Protein AF-A0A9K3LAI5-F1 (afdb_monomer)

Radius of gyration: 32.28 Å; Cα contacts (8 Å, |Δi|>4): 90; chains: 1; bounding box: 97×46×64 Å

Organism: NCBI:txid303405

Secondary structure (DSSP, 8-state):
---HHHHHHHHHHHHHHHHTT-------HHHHHHHHHHT-SS----S-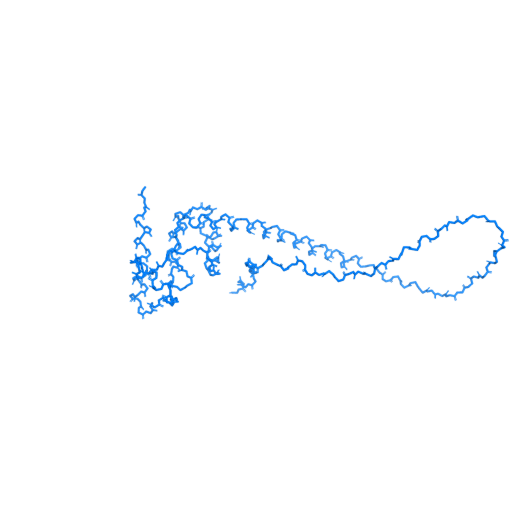SHHHHHHHHHHHHHT-SS--HHHHHHHHHHT--SSS-----HHHHHHHHHHHHHHHHHHHHHHHHHHHHHHHHHHHHHT-------------------------------------------TT--SS---------

Mean predicted aligned error: 16.95 Å

Sequence (185 aa):
MHTSDLHDKPLLRVQQLEGAGGYDPRLSNDVKFICKSWGVPLPILPVTQRDECRLFSMLMLNDLEKFNDNRMAHLWIEHLNGHDIFPKLPLQLKKYHQYWERNRRIQDAMDRAKTDIELLNSYSAKSAPLELKHGYDGKVGLGERDPGNGMGREQQHVQVRPPAQQRNILGNINMFSFSLQALVL

Structure (mmCIF, N/CA/C/O backbone):
data_AF-A0A9K3LAI5-F1
#
_entry.id   AF-A0A9K3LAI5-F1
#
loop_
_atom_site.group_PDB
_atom_site.id
_atom_site.type_symbol
_atom_site.label_atom_id
_atom_site.label_alt_id
_atom_site.label_comp_id
_atom_site.label_asym_id
_atom_site.label_entity_id
_atom_site.label_seq_id
_atom_site.pdbx_PDB_ins_code
_atom_site.Cartn_x
_atom_site.Cartn_y
_atom_site.Cartn_z
_atom_site.occupancy
_atom_site.B_iso_or_equiv
_atom_site.auth_seq_id
_atom_site.auth_comp_id
_atom_site.auth_asym_id
_atom_site.auth_atom_id
_atom_site.pdbx_PDB_model_num
ATOM 1 N N . MET A 1 1 ? -14.922 18.650 2.539 1.00 35.28 1 MET A N 1
ATOM 2 C CA . MET A 1 1 ? -15.128 18.006 3.854 1.00 35.28 1 MET A CA 1
ATOM 3 C C . MET A 1 1 ? -15.870 16.692 3.637 1.00 35.28 1 MET A C 1
ATOM 5 O O . MET A 1 1 ? -17.088 16.713 3.598 1.00 35.28 1 MET A O 1
ATOM 9 N N . HIS A 1 2 ? -15.157 15.589 3.388 1.00 46.50 2 HIS A N 1
ATOM 10 C CA . HIS A 1 2 ? -15.702 14.220 3.253 1.00 46.50 2 HIS A CA 1
ATOM 11 C C . HIS A 1 2 ? -14.787 13.256 4.033 1.00 46.50 2 HIS A C 1
ATOM 13 O O . HIS A 1 2 ? -14.208 12.328 3.482 1.00 46.50 2 HIS A O 1
ATOM 19 N N . THR A 1 3 ? -14.521 13.566 5.302 1.00 53.38 3 THR A N 1
ATOM 20 C CA . THR A 1 3 ? -13.620 12.771 6.157 1.00 53.38 3 THR A CA 1
ATOM 21 C C . THR A 1 3 ? -14.376 11.754 7.007 1.00 53.38 3 THR A C 1
ATOM 23 O O . THR A 1 3 ? -13.779 10.767 7.419 1.00 53.38 3 THR A O 1
ATOM 26 N N . SER A 1 4 ? -15.677 11.963 7.235 1.00 58.78 4 SER A N 1
ATOM 27 C CA . SER A 1 4 ? -16.540 11.097 8.050 1.00 58.78 4 SER A CA 1
ATOM 28 C C . SER A 1 4 ? -16.601 9.675 7.488 1.00 58.78 4 SER A C 1
ATOM 30 O O . SER A 1 4 ? -16.293 8.713 8.185 1.00 58.78 4 SER A O 1
ATOM 32 N N . ASP A 1 5 ? -16.837 9.555 6.179 1.00 64.88 5 ASP A N 1
ATOM 33 C CA . ASP A 1 5 ? -16.931 8.274 5.475 1.00 64.88 5 ASP A CA 1
ATOM 34 C C . ASP A 1 5 ? -15.707 7.377 5.666 1.00 64.88 5 ASP A C 1
ATOM 36 O O . ASP A 1 5 ? -15.826 6.155 5.668 1.00 64.88 5 ASP A O 1
ATOM 40 N N . LEU A 1 6 ? -14.513 7.961 5.787 1.00 66.25 6 LEU A N 1
ATOM 41 C CA . LEU A 1 6 ? -13.281 7.186 5.894 1.00 66.25 6 LEU A CA 1
ATOM 42 C C . LEU A 1 6 ? -13.003 6.708 7.323 1.00 66.25 6 LEU A C 1
ATOM 44 O O . LEU A 1 6 ? -12.254 5.751 7.497 1.00 66.25 6 LEU A O 1
ATOM 48 N N . HIS A 1 7 ? -13.611 7.340 8.327 1.00 70.12 7 HIS A N 1
ATOM 49 C CA . HIS A 1 7 ? -13.557 6.870 9.708 1.00 70.12 7 HIS A CA 1
ATOM 50 C C . HIS A 1 7 ? -14.565 5.747 9.962 1.00 70.12 7 HIS A C 1
ATOM 52 O O . HIS A 1 7 ? -14.218 4.774 10.627 1.00 70.12 7 HIS A O 1
ATOM 58 N N . ASP A 1 8 ? -15.762 5.836 9.377 1.00 77.81 8 ASP A N 1
ATOM 59 C CA . ASP A 1 8 ? -16.854 4.901 9.672 1.00 77.81 8 ASP A CA 1
ATOM 60 C C . ASP A 1 8 ? -16.755 3.598 8.864 1.00 77.81 8 ASP A C 1
ATOM 62 O O . ASP A 1 8 ? -17.012 2.507 9.379 1.00 77.81 8 ASP A O 1
ATOM 66 N N . LYS A 1 9 ? -16.325 3.673 7.597 1.00 79.69 9 LYS A N 1
ATOM 67 C CA . LYS A 1 9 ? -16.230 2.499 6.710 1.00 79.69 9 LYS A CA 1
ATOM 68 C C . LYS A 1 9 ? -15.290 1.394 7.227 1.00 79.69 9 LYS A C 1
ATOM 70 O O . LYS A 1 9 ? -15.680 0.229 7.149 1.00 79.69 9 LYS A O 1
ATOM 75 N N . PRO A 1 10 ? -14.095 1.689 7.778 1.00 78.00 10 PRO A N 1
ATOM 76 C CA . PRO A 1 10 ? -13.251 0.666 8.390 1.00 78.00 10 PRO A CA 1
ATOM 77 C C . PRO A 1 10 ? -13.925 -0.025 9.578 1.00 78.00 10 PRO A C 1
ATOM 79 O O . PRO A 1 10 ? -13.775 -1.234 9.728 1.00 78.00 10 PRO A O 1
ATOM 82 N N . LEU A 1 11 ? -14.693 0.711 10.393 1.00 80.00 11 LEU A N 1
ATOM 83 C CA . LEU A 1 11 ? -15.422 0.142 11.532 1.0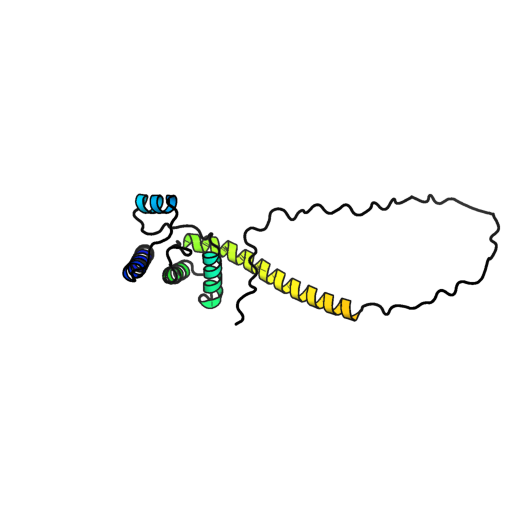0 80.00 11 LEU A CA 1
ATOM 84 C C . LEU A 1 11 ? -16.487 -0.843 11.055 1.00 80.00 11 LEU A C 1
ATOM 86 O O . LEU A 1 11 ? -16.536 -1.974 11.531 1.00 80.00 11 LEU A O 1
ATOM 90 N N . LEU A 1 12 ? -17.290 -0.436 10.068 1.00 82.12 12 LEU A N 1
ATOM 91 C CA . LEU A 1 12 ? -18.307 -1.294 9.459 1.00 82.12 12 LEU A CA 1
ATOM 92 C C . LEU A 1 12 ? -17.687 -2.554 8.860 1.00 82.12 12 LEU A C 1
ATOM 94 O O . LEU A 1 12 ? -18.223 -3.649 9.022 1.00 82.12 12 LEU A O 1
ATOM 98 N N . ARG A 1 13 ? -16.537 -2.417 8.196 1.00 82.00 13 ARG A N 1
ATOM 99 C CA . ARG A 1 13 ? -15.838 -3.564 7.621 1.00 82.00 13 ARG A CA 1
ATOM 100 C C . ARG A 1 13 ? -15.359 -4.531 8.699 1.00 82.00 13 ARG A C 1
ATOM 102 O O . ARG A 1 13 ? -15.540 -5.731 8.544 1.00 82.00 13 ARG A O 1
ATOM 109 N N . VAL A 1 14 ? -14.798 -4.024 9.794 1.00 80.19 14 VAL A N 1
ATOM 110 C CA . VAL A 1 14 ? -14.389 -4.859 10.931 1.00 80.19 14 VAL A CA 1
ATOM 111 C C . VAL A 1 14 ? -15.592 -5.565 11.558 1.00 80.19 14 VAL A C 1
ATOM 113 O O . VAL A 1 14 ? -15.541 -6.774 11.748 1.00 80.19 14 VAL A O 1
ATOM 116 N N . GLN A 1 15 ? -16.708 -4.863 11.769 1.00 81.19 15 GLN A N 1
ATOM 117 C CA . GLN A 1 15 ? -17.944 -5.469 12.283 1.00 81.19 15 GLN A CA 1
ATOM 118 C C . GLN A 1 15 ? -18.486 -6.575 11.366 1.00 81.19 15 GLN A C 1
ATOM 120 O O . GLN A 1 15 ? -18.967 -7.598 11.847 1.00 81.19 15 GLN A O 1
ATOM 125 N N . GLN A 1 16 ? -18.393 -6.408 10.042 1.00 81.88 16 GLN A N 1
ATOM 126 C CA . GLN A 1 16 ? -18.763 -7.460 9.086 1.00 81.88 16 GLN A CA 1
ATOM 127 C C . GLN A 1 16 ? -17.877 -8.701 9.225 1.00 81.88 16 GLN A C 1
ATOM 129 O O . GLN A 1 16 ? -18.368 -9.822 9.101 1.00 81.88 16 GLN A O 1
ATOM 134 N N . LEU A 1 17 ? -16.580 -8.510 9.469 1.00 76.50 17 LEU A N 1
ATOM 135 C CA . LEU A 1 17 ? -15.646 -9.613 9.676 1.00 76.50 17 LEU A CA 1
ATOM 136 C C . LEU A 1 17 ? -15.919 -10.320 11.016 1.00 76.50 17 LEU A C 1
ATOM 138 O O . LEU A 1 17 ? -15.919 -11.549 11.065 1.00 76.50 17 LEU A O 1
ATOM 142 N N . GLU A 1 18 ? -16.228 -9.567 12.074 1.00 75.62 18 GLU A N 1
ATOM 143 C CA . GLU A 1 18 ? -16.637 -10.098 13.385 1.00 75.62 18 GLU A CA 1
ATOM 144 C C . GLU A 1 18 ? -17.942 -10.902 13.301 1.00 75.62 18 GLU A C 1
ATOM 146 O O . GLU A 1 18 ? -18.015 -12.025 13.805 1.00 75.62 18 GLU A O 1
ATOM 151 N N . GLY A 1 19 ? -18.953 -10.380 12.598 1.00 71.25 19 GLY A N 1
ATOM 152 C CA . GLY A 1 19 ? -20.245 -11.046 12.403 1.00 71.25 19 GLY A CA 1
ATOM 153 C C . GLY A 1 19 ? -20.170 -12.352 11.602 1.00 71.25 19 GLY A C 1
ATOM 154 O O . GLY A 1 19 ? -21.052 -13.198 11.731 1.00 71.25 19 GLY A O 1
ATOM 155 N N . ALA A 1 20 ? -19.106 -12.554 10.820 1.00 72.31 20 ALA A N 1
ATOM 156 C CA . ALA A 1 20 ? -18.851 -13.795 10.088 1.00 72.31 20 ALA A CA 1
ATOM 157 C C . ALA A 1 20 ? -18.260 -14.924 10.964 1.00 72.31 20 ALA A C 1
ATOM 159 O O . ALA A 1 20 ? -17.999 -16.015 10.458 1.00 72.31 20 ALA A O 1
ATOM 160 N N . GLY A 1 21 ? -18.064 -14.695 12.271 1.00 54.97 21 GLY A N 1
ATOM 161 C CA . GLY A 1 21 ? -17.767 -15.748 13.251 1.00 54.97 21 GLY A CA 1
ATOM 162 C C . GLY A 1 21 ? -16.316 -16.241 13.295 1.00 54.97 21 GLY A C 1
ATOM 163 O O . GLY A 1 21 ? -16.059 -17.290 13.880 1.00 54.97 21 GLY A O 1
ATOM 164 N N . GLY A 1 22 ? -15.362 -15.511 12.705 1.00 58.72 22 GLY A N 1
ATOM 165 C CA . GLY A 1 22 ? -13.959 -15.950 12.619 1.00 58.72 22 GLY A CA 1
ATOM 166 C C . GLY A 1 22 ? -12.899 -14.848 12.685 1.00 58.72 22 GLY A C 1
ATOM 167 O O . GLY A 1 22 ? -11.742 -15.110 12.368 1.00 58.72 22 GLY A O 1
ATOM 168 N N . TYR A 1 23 ? -13.263 -13.622 13.061 1.00 65.12 23 TYR A N 1
ATOM 169 C CA . TYR A 1 23 ? -12.332 -12.496 13.076 1.00 65.12 23 TYR A CA 1
ATOM 170 C C . TYR A 1 23 ? -11.751 -12.269 14.477 1.00 65.12 23 TYR A C 1
ATOM 172 O O . TYR A 1 23 ? -12.324 -11.563 15.300 1.00 65.12 23 TYR A O 1
ATOM 180 N N . ASP A 1 24 ? -10.595 -12.879 14.740 1.00 66.06 24 ASP A N 1
ATOM 181 C CA . ASP A 1 24 ? -9.656 -12.403 15.761 1.00 66.06 24 ASP A CA 1
ATOM 182 C C . ASP A 1 24 ? -8.461 -11.809 15.011 1.00 66.06 24 ASP A C 1
ATOM 184 O O . ASP A 1 24 ? -7.684 -12.564 14.419 1.00 66.06 24 ASP A O 1
ATOM 188 N N . PRO A 1 25 ? -8.309 -10.476 14.960 1.00 67.25 25 PRO A N 1
ATOM 189 C CA . PRO A 1 25 ? -7.140 -9.893 14.340 1.00 67.25 25 PRO A CA 1
ATOM 190 C C . PRO A 1 25 ? -5.938 -10.308 15.199 1.00 67.25 25 PRO A C 1
ATOM 192 O O . PRO A 1 25 ? -5.830 -9.921 16.369 1.00 67.25 25 PRO A O 1
ATOM 195 N N . ARG A 1 26 ? -5.029 -11.128 14.646 1.00 71.75 26 ARG A N 1
ATOM 196 C CA . ARG A 1 26 ? -3.793 -11.586 15.318 1.00 71.75 26 ARG A CA 1
ATOM 197 C C . ARG A 1 26 ? -2.792 -10.438 15.439 1.00 71.75 26 ARG A C 1
ATOM 199 O O . ARG A 1 26 ? -1.689 -10.453 14.897 1.00 71.75 26 ARG A O 1
ATOM 206 N N . LEU A 1 27 ? -3.203 -9.415 16.166 1.00 77.19 27 LEU A N 1
ATOM 207 C CA . LEU A 1 27 ? -2.424 -8.248 16.510 1.00 77.19 27 LEU A CA 1
ATOM 208 C C . LEU A 1 27 ? -1.429 -8.633 17.600 1.00 77.19 27 LEU A C 1
ATOM 210 O O . LEU A 1 27 ? -1.764 -9.357 18.542 1.00 77.19 27 LEU A O 1
ATOM 214 N N . SER A 1 28 ? -0.215 -8.094 17.501 1.00 83.50 28 SER A N 1
ATOM 215 C CA . SER A 1 28 ? 0.730 -8.119 18.618 1.00 83.50 28 SER A CA 1
ATOM 216 C C . SER A 1 28 ? 0.115 -7.439 19.848 1.00 83.50 28 SER A C 1
ATOM 218 O O . SER A 1 28 ? -0.703 -6.526 19.712 1.00 83.50 28 SER A O 1
ATOM 220 N N . ASN A 1 29 ? 0.528 -7.842 21.051 1.00 86.38 29 ASN A N 1
ATOM 221 C CA . ASN A 1 29 ? 0.039 -7.263 22.307 1.00 86.38 29 ASN A CA 1
ATOM 222 C C . ASN A 1 29 ? 0.214 -5.737 22.352 1.00 86.38 29 ASN A C 1
ATOM 224 O O . ASN A 1 29 ? -0.695 -5.035 22.791 1.00 86.38 29 ASN A O 1
ATOM 228 N N . ASP A 1 30 ? 1.321 -5.220 21.816 1.00 86.50 30 ASP A N 1
ATOM 229 C CA . ASP A 1 30 ? 1.578 -3.777 21.726 1.00 86.50 30 ASP A CA 1
ATOM 230 C C . ASP A 1 30 ? 0.537 -3.075 20.850 1.00 86.50 30 ASP A C 1
ATOM 232 O O . ASP A 1 30 ? 0.035 -2.000 21.170 1.00 86.50 30 ASP A O 1
ATOM 236 N N . VAL A 1 31 ? 0.154 -3.718 19.748 1.00 83.00 31 VAL A N 1
ATOM 237 C CA . VAL A 1 31 ? -0.843 -3.187 18.821 1.00 83.00 31 VAL A CA 1
ATOM 238 C C . VAL A 1 31 ? -2.237 -3.237 19.444 1.00 83.00 31 VAL A C 1
ATOM 240 O O . VAL A 1 31 ? -2.984 -2.264 19.332 1.00 83.00 31 VAL A O 1
ATOM 243 N N . LYS A 1 32 ? -2.569 -4.314 20.169 1.00 86.31 32 LYS A N 1
ATOM 244 C CA . LYS A 1 32 ? -3.807 -4.400 20.963 1.00 86.31 32 LYS A CA 1
ATOM 245 C C . LYS A 1 32 ? -3.861 -3.292 22.017 1.00 86.31 32 LYS A C 1
ATOM 247 O O . LYS A 1 32 ? -4.905 -2.666 22.199 1.00 86.31 32 LYS A O 1
ATOM 252 N N . PHE A 1 33 ? -2.735 -3.006 22.670 1.00 89.06 33 PHE A N 1
ATOM 253 C CA . PHE A 1 33 ? -2.624 -1.920 23.639 1.00 89.06 33 PHE A CA 1
ATOM 254 C C . PHE A 1 33 ? -2.849 -0.543 22.998 1.00 89.06 33 PHE A C 1
ATOM 256 O O . PHE A 1 33 ? -3.608 0.262 23.543 1.00 89.06 33 PHE A O 1
ATOM 263 N N . ILE A 1 34 ? -2.258 -0.284 21.826 1.00 86.31 34 ILE A N 1
ATOM 264 C CA . ILE A 1 34 ? -2.468 0.961 21.068 1.00 86.31 34 ILE A CA 1
ATOM 265 C C . ILE A 1 34 ? -3.945 1.117 20.689 1.00 86.31 34 ILE A C 1
ATOM 267 O O . ILE A 1 34 ? -4.533 2.165 20.944 1.00 86.31 34 ILE A O 1
ATOM 271 N N . CYS A 1 35 ? -4.569 0.063 20.158 1.00 86.69 35 CYS A N 1
ATOM 272 C CA . CYS A 1 35 ? -5.986 0.067 19.783 1.00 86.69 35 CYS A CA 1
ATOM 273 C C . CYS A 1 35 ? -6.889 0.386 20.978 1.00 86.69 35 CYS A C 1
ATOM 275 O O . CYS A 1 35 ? -7.729 1.282 20.902 1.00 86.69 35 CYS A O 1
ATOM 277 N N . LYS A 1 36 ? -6.650 -0.277 22.119 1.00 87.38 36 LYS A N 1
ATOM 278 C CA . LYS A 1 36 ? -7.375 -0.026 23.371 1.00 87.38 36 LYS A CA 1
ATOM 279 C C . LYS A 1 36 ? -7.189 1.407 23.872 1.00 87.38 36 LYS A C 1
ATOM 281 O O . LYS A 1 36 ? -8.149 2.016 24.328 1.00 87.38 36 LYS A O 1
ATOM 286 N N . SER A 1 37 ? -5.971 1.938 23.783 1.00 88.62 37 SER A N 1
ATOM 287 C CA . SER A 1 37 ? -5.648 3.297 24.235 1.00 88.62 37 SER A CA 1
ATOM 288 C C . SER A 1 37 ? -6.282 4.372 23.352 1.00 88.62 37 SER A C 1
ATOM 290 O O . SER A 1 37 ? -6.606 5.451 23.837 1.00 88.62 37 SER A O 1
ATOM 292 N N . TRP A 1 38 ? -6.448 4.093 22.058 1.00 81.62 38 TRP A N 1
ATOM 293 C CA . TRP A 1 38 ? -7.000 5.032 21.078 1.00 81.62 38 TRP A CA 1
ATOM 294 C C . TRP A 1 38 ? -8.499 4.844 20.820 1.00 81.62 38 TRP A C 1
ATOM 296 O O . TRP A 1 38 ? -9.102 5.677 20.150 1.00 81.62 38 TRP A O 1
ATOM 306 N N . GLY A 1 39 ? -9.107 3.771 21.333 1.00 83.19 39 GL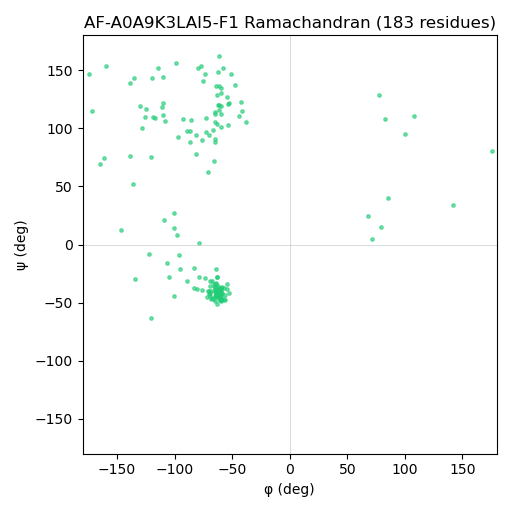Y A N 1
ATOM 307 C CA . GLY A 1 39 ? -10.522 3.464 21.109 1.00 83.19 39 GLY A CA 1
ATOM 308 C C . GLY A 1 39 ? -10.847 3.092 19.659 1.00 83.19 39 GLY A C 1
ATOM 309 O O . GLY A 1 39 ? -11.980 3.270 19.224 1.00 83.19 39 GLY A O 1
ATOM 310 N N . VAL A 1 40 ? -9.864 2.597 18.903 1.00 82.25 40 VAL A N 1
ATOM 311 C CA . VAL A 1 40 ? -10.035 2.153 17.511 1.00 82.25 40 VAL A CA 1
ATOM 312 C C . VAL A 1 40 ? -9.918 0.631 17.431 1.00 82.25 40 VAL A C 1
ATOM 314 O O . VAL A 1 40 ? -9.101 0.061 18.154 1.00 82.25 40 VAL A O 1
ATOM 317 N N . PRO A 1 41 ? -10.683 -0.055 16.562 1.00 81.19 41 PRO A N 1
ATOM 318 C CA . PRO A 1 41 ? -10.606 -1.513 16.456 1.00 81.19 41 PRO A CA 1
ATOM 319 C C . PRO A 1 41 ? -9.328 -1.990 15.756 1.00 81.19 41 PRO A C 1
ATOM 321 O O . PRO A 1 41 ? -8.839 -3.082 16.028 1.00 81.19 41 PRO A O 1
ATOM 324 N N . LEU A 1 42 ? -8.777 -1.170 14.859 1.00 83.50 42 LEU A N 1
ATOM 325 C CA . LEU A 1 42 ? -7.526 -1.428 14.156 1.00 83.50 42 LEU A CA 1
ATOM 326 C C . LEU A 1 42 ? -6.665 -0.165 14.159 1.00 83.50 42 LEU A C 1
ATOM 328 O O . LEU A 1 42 ? -7.193 0.941 14.005 1.00 83.50 42 LEU A O 1
ATOM 332 N N . PRO A 1 43 ? -5.337 -0.305 14.281 1.00 83.94 43 PRO A N 1
ATOM 333 C CA . PRO A 1 43 ? -4.444 0.836 14.235 1.00 83.94 43 PRO A CA 1
ATOM 334 C C . PRO A 1 43 ? -4.332 1.355 12.797 1.00 83.94 43 PRO A C 1
ATOM 336 O O . PRO A 1 43 ? -4.306 0.591 11.829 1.00 83.94 43 PRO A O 1
ATOM 339 N N . ILE A 1 44 ? -4.172 2.666 12.656 1.00 83.62 44 ILE A N 1
ATOM 340 C CA . ILE A 1 44 ? -3.788 3.271 11.382 1.00 83.62 44 ILE A CA 1
ATOM 341 C C . ILE A 1 44 ? -2.262 3.230 11.295 1.00 83.62 44 ILE A C 1
ATOM 343 O O . ILE A 1 44 ? -1.568 3.979 11.982 1.00 83.62 44 ILE A O 1
ATOM 347 N N . LEU A 1 45 ? -1.732 2.357 10.443 1.00 85.00 45 LEU A N 1
ATOM 348 C CA . LEU A 1 45 ? -0.289 2.145 10.289 1.00 85.00 45 LEU A CA 1
ATOM 349 C C . LEU A 1 45 ? 0.185 2.570 8.895 1.00 85.00 45 LEU A C 1
ATOM 351 O O . LEU A 1 45 ? -0.591 2.492 7.950 1.00 85.00 45 LEU A O 1
ATOM 355 N N . PRO A 1 46 ? 1.446 2.996 8.714 1.00 86.12 46 PRO A N 1
ATOM 356 C CA . PRO A 1 46 ? 2.004 3.212 7.379 1.00 86.12 46 PRO A CA 1
ATOM 357 C C . PRO A 1 46 ? 2.020 1.913 6.554 1.00 86.12 46 PRO A C 1
ATOM 359 O O . PRO A 1 46 ? 1.902 0.821 7.106 1.00 86.12 46 PRO A O 1
ATOM 362 N N . VAL A 1 47 ? 2.150 2.026 5.228 1.00 88.69 47 VAL A N 1
ATOM 363 C CA . VAL A 1 47 ? 2.317 0.863 4.339 1.00 88.69 47 VAL A CA 1
ATOM 364 C C . VAL A 1 47 ? 3.727 0.316 4.527 1.00 88.69 47 VAL A C 1
ATOM 366 O O . VAL A 1 47 ? 4.702 0.972 4.152 1.00 88.69 47 VAL A O 1
ATOM 369 N N . THR A 1 48 ? 3.836 -0.851 5.149 1.00 85.69 48 THR A N 1
ATOM 370 C CA . THR A 1 48 ? 5.129 -1.488 5.451 1.00 85.69 48 THR A CA 1
ATOM 371 C C . THR A 1 48 ? 5.133 -2.964 5.104 1.00 85.69 48 THR A C 1
ATOM 373 O O . THR A 1 48 ? 6.185 -3.508 4.765 1.00 85.69 48 THR A O 1
ATOM 376 N N . GLN A 1 49 ? 3.975 -3.621 5.179 1.00 87.69 49 GLN A N 1
ATOM 377 C CA . GLN A 1 49 ? 3.904 -5.055 4.971 1.00 87.69 49 GLN A CA 1
ATOM 378 C C . GLN A 1 49 ? 3.991 -5.425 3.492 1.00 87.69 49 GLN A C 1
ATOM 380 O O . GLN A 1 49 ? 3.617 -4.657 2.603 1.00 87.69 49 GLN A O 1
ATOM 385 N N . ARG A 1 50 ? 4.480 -6.640 3.227 1.00 90.12 50 ARG A N 1
ATOM 386 C CA . ARG A 1 50 ? 4.661 -7.149 1.863 1.00 90.12 50 ARG A CA 1
ATOM 387 C C . ARG A 1 50 ? 3.331 -7.267 1.125 1.00 90.12 50 ARG A C 1
ATOM 389 O O . ARG A 1 50 ? 3.251 -6.851 -0.030 1.00 90.12 50 ARG A O 1
ATOM 396 N N . ASP A 1 51 ? 2.307 -7.780 1.795 1.00 90.12 51 ASP A N 1
ATOM 397 C CA . ASP A 1 51 ? 0.988 -7.977 1.195 1.00 90.12 51 ASP A CA 1
ATOM 398 C C . ASP A 1 51 ? 0.292 -6.642 0.927 1.00 90.12 51 ASP A C 1
ATOM 400 O O . ASP A 1 51 ? -0.284 -6.462 -0.142 1.00 90.12 51 ASP A O 1
ATOM 404 N N . GLU A 1 52 ? 0.471 -5.646 1.800 1.00 91.62 52 GLU A N 1
ATOM 405 C CA . GLU A 1 52 ? 0.027 -4.269 1.547 1.00 91.62 52 GLU A CA 1
ATOM 406 C C . GLU A 1 52 ? 0.728 -3.654 0.328 1.00 91.62 52 GLU A C 1
ATOM 408 O O . GLU A 1 52 ? 0.083 -3.029 -0.511 1.00 91.62 52 GLU A O 1
ATOM 413 N N . CYS A 1 53 ? 2.045 -3.845 0.190 1.00 91.94 53 CYS A N 1
ATOM 414 C CA . CYS A 1 53 ? 2.792 -3.360 -0.977 1.00 91.94 53 CYS A CA 1
ATOM 415 C C . CYS A 1 53 ? 2.300 -4.014 -2.280 1.00 91.94 53 CYS A C 1
ATOM 417 O O . CYS A 1 53 ? 2.194 -3.356 -3.324 1.00 91.94 53 CYS A O 1
ATOM 419 N N . ARG A 1 54 ? 1.995 -5.317 -2.222 1.00 92.69 54 ARG A N 1
ATOM 420 C CA . ARG A 1 54 ? 1.459 -6.076 -3.356 1.00 92.69 54 ARG A CA 1
ATOM 421 C C . ARG A 1 54 ? 0.054 -5.602 -3.712 1.00 92.69 54 ARG A C 1
ATOM 423 O O . ARG A 1 54 ? -0.198 -5.335 -4.884 1.00 92.69 54 ARG A O 1
ATOM 430 N N . LEU A 1 55 ? -0.810 -5.435 -2.713 1.00 93.25 55 LEU A N 1
ATOM 431 C CA . LEU A 1 55 ? -2.159 -4.904 -2.874 1.00 93.25 55 LEU A CA 1
ATOM 432 C C . LEU A 1 55 ? -2.128 -3.521 -3.518 1.00 93.25 55 LEU A C 1
ATOM 434 O O . LEU A 1 55 ? -2.832 -3.283 -4.492 1.00 93.25 55 LEU A O 1
ATOM 438 N N . PHE A 1 56 ? -1.258 -2.636 -3.026 1.00 93.44 56 PHE A N 1
ATOM 439 C CA . PHE A 1 56 ? -1.093 -1.306 -3.598 1.00 93.44 56 PHE A CA 1
ATOM 440 C C . PHE A 1 56 ? -0.745 -1.377 -5.086 1.00 93.44 56 PHE A C 1
ATOM 442 O O . PHE A 1 56 ? -1.357 -0.693 -5.900 1.00 93.44 56 PHE A O 1
ATOM 449 N N . SER A 1 57 ? 0.221 -2.225 -5.445 1.00 93.00 57 SER A N 1
ATOM 450 C CA . SER A 1 57 ? 0.643 -2.394 -6.839 1.00 93.00 57 SER A CA 1
ATOM 451 C C . SER A 1 57 ? -0.478 -2.961 -7.709 1.00 93.00 57 SER A C 1
ATOM 453 O O . SER A 1 57 ? -0.662 -2.504 -8.829 1.00 93.00 57 SER A O 1
ATOM 455 N N . MET A 1 58 ? -1.235 -3.929 -7.194 1.00 93.19 58 MET A N 1
ATOM 456 C CA . MET A 1 58 ? -2.361 -4.539 -7.900 1.00 93.19 58 MET A CA 1
ATOM 457 C C . MET A 1 58 ? -3.470 -3.516 -8.174 1.00 93.19 58 MET A C 1
ATOM 459 O O . MET A 1 58 ? -3.865 -3.345 -9.322 1.00 93.19 58 MET A O 1
ATOM 463 N N . LEU A 1 59 ? -3.902 -2.782 -7.145 1.00 92.75 59 LEU A N 1
ATOM 464 C CA . LEU A 1 59 ? -4.927 -1.739 -7.258 1.00 92.75 59 LEU A CA 1
ATOM 465 C C . LEU A 1 59 ? -4.493 -0.609 -8.208 1.00 92.75 59 LEU A C 1
ATOM 467 O O . LEU A 1 59 ? -5.297 -0.101 -8.986 1.00 92.75 59 LEU A O 1
ATOM 471 N N . MET A 1 60 ? -3.211 -0.230 -8.180 1.00 91.56 60 MET A N 1
ATOM 472 C CA . MET A 1 60 ? -2.654 0.781 -9.086 1.00 91.56 60 MET A CA 1
ATOM 473 C C . MET A 1 60 ? -2.606 0.341 -10.550 1.00 91.56 60 MET A C 1
ATOM 475 O O . MET A 1 60 ? -2.677 1.194 -11.425 1.00 91.56 60 MET A O 1
ATOM 479 N N . LEU A 1 61 ? -2.424 -0.951 -10.824 1.00 89.50 61 LEU A N 1
ATOM 480 C CA . LEU A 1 61 ? -2.319 -1.466 -12.192 1.00 89.50 61 LEU A CA 1
ATOM 481 C C . LEU A 1 61 ? -3.681 -1.848 -12.783 1.00 89.50 61 LEU A C 1
ATOM 483 O O . LEU A 1 61 ? -3.858 -1.729 -13.992 1.00 89.50 61 LEU A O 1
ATOM 487 N N . ASN A 1 62 ? -4.622 -2.295 -11.948 1.00 88.06 62 ASN A N 1
ATOM 488 C CA . ASN A 1 62 ? -5.896 -2.850 -12.405 1.00 88.06 62 ASN A CA 1
ATOM 489 C C . ASN A 1 62 ? -7.060 -1.854 -12.303 1.00 88.06 62 ASN A C 1
ATOM 491 O O . ASN A 1 62 ? -7.851 -1.749 -13.235 1.00 88.06 62 ASN A O 1
ATOM 495 N N . ASP A 1 63 ? -7.172 -1.128 -11.186 1.00 80.69 63 ASP A N 1
ATOM 496 C CA . ASP A 1 63 ? -8.403 -0.401 -10.831 1.00 80.69 63 ASP A CA 1
ATOM 497 C C . ASP A 1 63 ? -8.291 1.122 -10.999 1.00 80.69 63 ASP A C 1
ATOM 499 O O . ASP A 1 63 ? -9.298 1.842 -11.007 1.00 80.69 63 ASP A O 1
ATOM 503 N N . LEU A 1 64 ? -7.066 1.642 -11.118 1.00 82.44 64 LEU A N 1
ATOM 504 C CA . LEU A 1 64 ? -6.778 3.074 -11.167 1.00 82.44 64 LEU A CA 1
ATOM 505 C C . LEU A 1 64 ? -5.958 3.443 -12.404 1.00 82.44 64 LEU A C 1
ATOM 507 O O . LEU A 1 64 ? -4.758 3.217 -12.455 1.00 82.44 64 LEU A O 1
ATOM 511 N N . GLU A 1 65 ? -6.576 4.147 -13.354 1.00 79.12 65 GLU A N 1
ATOM 512 C CA . GLU A 1 65 ? -5.841 4.779 -14.466 1.00 79.12 65 GLU A CA 1
ATOM 513 C C . GLU A 1 65 ? -4.908 5.901 -13.977 1.00 79.12 65 GLU A C 1
ATOM 515 O O . GLU A 1 65 ? -3.833 6.138 -14.525 1.00 79.12 65 GLU A O 1
ATOM 520 N N . LYS A 1 66 ? -5.330 6.620 -12.929 1.00 86.81 66 LYS A N 1
ATOM 521 C CA . LYS A 1 66 ? -4.576 7.714 -12.315 1.00 86.81 66 LYS A CA 1
ATOM 522 C C . LYS A 1 66 ? -4.687 7.647 -10.802 1.00 86.81 66 LYS A C 1
ATOM 524 O O . LYS A 1 66 ? -5.773 7.453 -10.257 1.00 86.81 66 LYS A O 1
ATOM 529 N N . PHE A 1 67 ? -3.568 7.905 -10.125 1.00 88.75 67 PHE A N 1
ATOM 530 C CA . PHE A 1 67 ? -3.537 7.941 -8.670 1.00 88.75 67 PHE A CA 1
ATOM 531 C C . PHE A 1 67 ? -4.465 9.027 -8.111 1.00 88.75 67 PHE A C 1
ATOM 533 O O . PHE A 1 67 ? -4.293 10.222 -8.372 1.00 88.75 67 PHE A O 1
ATOM 540 N N . ASN A 1 68 ? -5.429 8.591 -7.303 1.00 90.69 68 ASN A N 1
ATOM 541 C CA . ASN A 1 68 ? -6.271 9.432 -6.466 1.00 90.69 68 ASN A CA 1
ATOM 542 C C . ASN A 1 68 ? -6.244 8.849 -5.050 1.00 90.69 68 ASN A C 1
ATOM 544 O O . ASN A 1 68 ? -6.631 7.700 -4.838 1.00 90.69 68 ASN A O 1
ATOM 548 N N . ASP A 1 69 ? -5.766 9.640 -4.095 1.00 89.62 69 ASP A N 1
ATOM 549 C CA . ASP A 1 69 ? -5.506 9.223 -2.719 1.00 89.62 69 ASP A CA 1
ATOM 550 C C . ASP A 1 69 ? -6.777 8.802 -1.973 1.00 89.62 69 ASP A C 1
ATOM 552 O O . ASP A 1 69 ? -6.788 7.761 -1.315 1.00 89.62 69 ASP A O 1
ATOM 556 N N . ASN A 1 70 ? -7.858 9.569 -2.109 1.00 88.75 70 ASN A N 1
ATOM 557 C CA . ASN A 1 70 ? -9.134 9.259 -1.462 1.00 88.75 70 ASN A CA 1
ATOM 558 C C . ASN A 1 70 ? -9.803 8.028 -2.083 1.00 88.75 70 ASN A C 1
ATOM 560 O O . ASN A 1 70 ? -10.286 7.155 -1.364 1.00 88.75 70 ASN A O 1
ATOM 564 N N . ARG A 1 71 ? -9.792 7.919 -3.418 1.00 89.56 71 ARG A N 1
ATOM 565 C CA . ARG A 1 71 ? -10.358 6.752 -4.112 1.00 89.56 71 ARG A CA 1
ATOM 566 C C . ARG A 1 71 ? -9.596 5.474 -3.767 1.00 89.56 71 ARG A C 1
ATOM 568 O O . ARG A 1 71 ? -10.222 4.460 -3.480 1.00 89.56 71 ARG A O 1
ATOM 575 N N . MET A 1 72 ? -8.266 5.545 -3.734 1.00 90.75 72 MET A N 1
ATOM 576 C CA . MET A 1 72 ? -7.417 4.426 -3.326 1.00 90.75 72 MET A CA 1
ATOM 577 C C . MET A 1 72 ? -7.721 3.992 -1.890 1.00 90.75 72 MET A C 1
ATOM 579 O O . MET A 1 72 ? -7.829 2.801 -1.626 1.00 90.75 72 MET A O 1
ATOM 583 N N . ALA A 1 73 ? -7.913 4.944 -0.970 1.00 89.62 73 ALA A N 1
ATOM 584 C CA . ALA A 1 73 ? -8.265 4.633 0.414 1.00 89.62 73 ALA A CA 1
ATOM 585 C C . ALA A 1 73 ? -9.618 3.913 0.530 1.00 89.62 73 ALA A C 1
ATOM 587 O O . ALA A 1 73 ? -9.763 3.028 1.367 1.00 89.62 73 ALA A O 1
ATOM 588 N N . HIS A 1 74 ? -10.597 4.249 -0.315 1.00 88.50 74 HIS A N 1
ATOM 589 C CA . HIS A 1 74 ? -11.877 3.540 -0.340 1.00 88.50 74 HIS A CA 1
ATOM 590 C C . HIS A 1 74 ? -11.748 2.105 -0.855 1.00 88.50 74 HIS A C 1
ATOM 592 O O . HIS A 1 74 ? -12.229 1.199 -0.181 1.00 88.50 74 HIS A O 1
ATOM 598 N N . LEU A 1 75 ? -11.047 1.893 -1.974 1.00 90.00 75 LEU A N 1
ATOM 599 C CA . LEU A 1 75 ? -10.781 0.546 -2.503 1.00 90.00 75 LEU A CA 1
ATOM 600 C C . LEU A 1 75 ? -10.010 -0.311 -1.493 1.00 90.00 75 LEU A C 1
ATOM 602 O O . LEU A 1 75 ? -10.299 -1.486 -1.294 1.00 90.00 75 LEU A O 1
ATOM 606 N N . TRP A 1 76 ? -9.069 0.304 -0.777 1.00 91.06 76 TRP A N 1
ATOM 607 C CA . TRP A 1 76 ? -8.293 -0.366 0.259 1.00 91.06 76 TRP A CA 1
ATOM 608 C C . TRP A 1 76 ? -9.162 -0.952 1.379 1.00 91.06 76 TRP A C 1
ATOM 610 O O . TRP A 1 76 ? -8.854 -2.022 1.90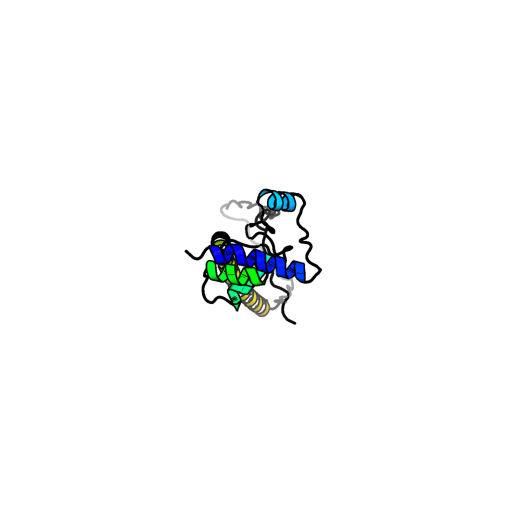4 1.00 91.06 76 TRP A O 1
ATOM 620 N N . ILE A 1 77 ? -10.247 -0.263 1.755 1.00 88.56 77 ILE A N 1
ATOM 621 C CA . ILE A 1 77 ? -11.123 -0.688 2.856 1.00 88.56 77 ILE A CA 1
ATOM 622 C C . ILE A 1 77 ? -11.811 -2.022 2.541 1.00 88.56 77 ILE A C 1
ATOM 624 O O . ILE A 1 77 ? -11.999 -2.844 3.437 1.00 88.56 77 ILE A O 1
ATOM 628 N N . GLU A 1 78 ? -12.139 -2.281 1.277 1.00 88.06 78 GLU A N 1
ATOM 629 C CA . GLU A 1 78 ? -12.795 -3.524 0.851 1.00 88.06 78 GLU A CA 1
ATOM 630 C C . GLU A 1 78 ? -11.908 -4.756 1.098 1.00 88.06 78 GLU A C 1
ATOM 632 O O . GLU A 1 78 ? -12.400 -5.854 1.378 1.00 88.06 78 GLU A O 1
ATOM 637 N N . HIS A 1 79 ? -10.591 -4.555 1.081 1.00 88.50 79 HIS A N 1
ATOM 638 C CA . HIS A 1 79 ? -9.578 -5.594 1.247 1.00 88.50 79 HIS A CA 1
ATOM 639 C C . HIS A 1 79 ? -9.026 -5.701 2.674 1.00 88.50 79 HIS A C 1
ATOM 641 O O . HIS A 1 79 ? -8.072 -6.442 2.908 1.00 88.50 79 HIS A O 1
ATOM 647 N N . LEU A 1 80 ? -9.615 -4.994 3.644 1.00 87.31 80 LEU A N 1
ATOM 648 C CA . LEU A 1 80 ? -9.210 -5.125 5.041 1.00 87.31 80 LEU A CA 1
ATOM 649 C C . LEU A 1 80 ? -9.466 -6.539 5.551 1.00 87.31 80 LEU A C 1
ATOM 651 O O . LEU A 1 80 ? -10.579 -7.057 5.454 1.00 87.31 80 LEU A O 1
ATOM 655 N N . ASN A 1 81 ? -8.423 -7.123 6.134 1.00 81.69 81 ASN A N 1
ATOM 656 C CA . ASN A 1 81 ? -8.459 -8.439 6.763 1.00 81.69 81 ASN A CA 1
ATOM 657 C C . ASN A 1 81 ? -8.047 -8.401 8.247 1.00 81.69 81 ASN A C 1
ATOM 659 O O . ASN A 1 81 ? -8.165 -9.414 8.925 1.00 81.69 81 ASN A O 1
ATOM 663 N N . GLY A 1 82 ? -7.555 -7.261 8.756 1.00 73.69 82 GLY A N 1
ATOM 664 C CA . GLY A 1 82 ? -7.164 -7.088 10.162 1.00 73.69 82 GLY A CA 1
ATOM 665 C C . GLY A 1 82 ? -5.889 -7.822 10.589 1.00 73.69 82 GLY A C 1
ATOM 666 O O . GLY A 1 82 ? -5.539 -7.802 11.767 1.00 73.69 82 GLY A O 1
ATOM 667 N 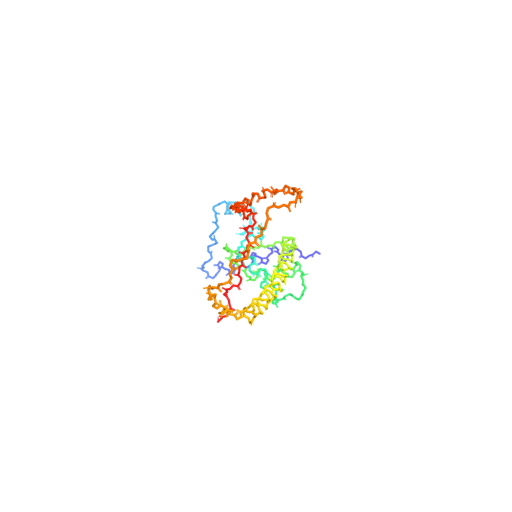N . HIS A 1 83 ? -5.197 -8.455 9.645 1.00 80.38 83 HIS A N 1
ATOM 668 C CA . HIS A 1 83 ? -4.009 -9.269 9.880 1.00 80.38 83 HIS A CA 1
ATOM 669 C C . HIS A 1 83 ? -2.811 -8.721 9.114 1.00 80.38 83 HIS A C 1
ATOM 671 O O . HIS A 1 83 ? -1.836 -8.26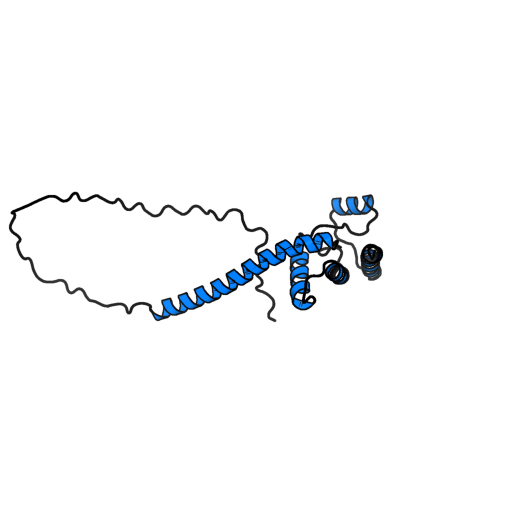7 9.715 1.00 80.38 83 HIS A O 1
ATOM 677 N N . ASP A 1 84 ? -2.933 -8.728 7.788 1.00 83.81 84 ASP A N 1
ATOM 678 C CA . ASP A 1 84 ? -1.870 -8.316 6.876 1.00 83.81 84 ASP A CA 1
ATOM 679 C C . ASP A 1 84 ? -2.160 -6.934 6.279 1.00 83.81 84 ASP A C 1
ATOM 681 O O . ASP A 1 84 ? -1.255 -6.176 5.947 1.00 83.81 84 ASP A O 1
ATOM 685 N N . ILE A 1 85 ? -3.443 -6.580 6.162 1.00 87.62 85 ILE A N 1
ATOM 686 C CA . ILE A 1 85 ? -3.923 -5.359 5.521 1.00 87.62 85 ILE A CA 1
ATOM 687 C C . ILE A 1 85 ? -4.666 -4.521 6.559 1.00 87.62 85 ILE A C 1
ATOM 689 O O . ILE A 1 85 ? -5.780 -4.846 6.988 1.00 87.62 85 ILE A O 1
ATOM 693 N N . PHE A 1 86 ? -4.037 -3.408 6.933 1.00 87.31 86 PHE A N 1
ATOM 694 C CA . PHE A 1 86 ? -4.568 -2.438 7.890 1.00 87.31 86 PHE A CA 1
ATOM 695 C C . PHE A 1 86 ? -5.209 -1.233 7.199 1.00 87.31 86 PHE A C 1
ATOM 697 O O . PHE A 1 86 ? -4.821 -0.902 6.074 1.00 87.31 86 PHE A O 1
ATOM 704 N N . PRO A 1 87 ? -6.142 -0.523 7.864 1.00 88.62 87 PRO A N 1
ATOM 705 C CA . PRO A 1 87 ? -6.694 0.718 7.336 1.00 88.62 87 PRO A CA 1
ATOM 706 C C . PRO A 1 87 ? -5.596 1.770 7.176 1.00 88.62 87 PRO A C 1
ATOM 708 O O . PRO A 1 87 ? -4.748 1.954 8.054 1.00 88.62 87 PRO A O 1
ATOM 711 N N . LYS A 1 88 ? -5.622 2.466 6.036 1.00 89.75 88 LYS A N 1
ATOM 712 C CA . LYS A 1 88 ? -4.653 3.507 5.681 1.00 89.75 88 LYS A CA 1
ATOM 713 C C . LYS A 1 88 ? -5.350 4.834 5.467 1.00 89.75 88 LYS A C 1
ATOM 715 O O . LYS A 1 88 ? -6.429 4.901 4.882 1.00 89.75 88 LYS A O 1
ATOM 720 N N . LEU A 1 89 ? -4.682 5.904 5.882 1.00 88.25 89 LEU A N 1
ATOM 721 C CA . LEU A 1 89 ? -5.119 7.253 5.545 1.00 88.25 89 LEU A CA 1
ATOM 722 C C . LEU A 1 89 ? -4.701 7.619 4.113 1.00 88.25 89 LEU A C 1
ATOM 724 O O . LEU A 1 89 ? -3.630 7.193 3.663 1.00 88.25 89 LEU A O 1
ATOM 728 N N . PRO A 1 90 ? -5.450 8.502 3.427 1.00 90.19 90 PRO A N 1
ATOM 729 C CA . PRO A 1 90 ? -5.122 8.937 2.069 1.00 90.19 90 PRO A CA 1
ATOM 730 C C . PRO A 1 90 ? -3.723 9.556 2.005 1.00 90.19 90 PRO A C 1
ATOM 732 O O . PRO A 1 90 ? -2.951 9.297 1.086 1.00 90.19 90 PRO A O 1
ATOM 735 N N . LEU A 1 91 ? -3.336 10.295 3.051 1.00 90.06 91 LEU A N 1
ATOM 736 C CA . LEU A 1 91 ? -2.005 10.888 3.171 1.00 90.06 91 LEU A CA 1
ATOM 737 C C . LEU A 1 91 ? -0.882 9.836 3.181 1.00 90.06 91 LEU A C 1
ATOM 739 O O . LEU A 1 91 ? 0.168 10.047 2.572 1.00 90.06 91 LEU A O 1
ATOM 743 N N . GLN A 1 92 ? -1.091 8.702 3.853 1.00 90.06 92 GLN A N 1
ATOM 744 C CA . GLN A 1 92 ? -0.107 7.618 3.895 1.00 90.06 92 GLN A CA 1
ATOM 745 C C . GLN A 1 92 ? 0.018 6.945 2.527 1.00 90.06 92 GLN A C 1
ATOM 747 O O . GLN A 1 92 ? 1.135 6.697 2.074 1.00 90.06 92 GLN A O 1
ATOM 752 N N . LEU A 1 93 ? -1.108 6.722 1.843 1.00 91.81 93 LEU A N 1
ATOM 753 C CA . LEU A 1 93 ? -1.137 6.168 0.488 1.00 91.81 93 LEU A CA 1
ATOM 754 C C . LEU A 1 93 ? -0.476 7.110 -0.520 1.00 91.81 93 LEU A C 1
ATOM 756 O O . LEU A 1 93 ? 0.293 6.661 -1.363 1.00 91.81 93 LEU A O 1
ATOM 760 N N . LYS A 1 94 ? -0.685 8.424 -0.386 1.00 93.19 94 LYS A N 1
ATOM 761 C CA . LYS A 1 94 ? -0.002 9.442 -1.196 1.00 93.19 94 LYS A CA 1
ATOM 762 C C . LYS A 1 94 ? 1.508 9.415 -0.993 1.00 93.19 94 LYS A C 1
ATOM 764 O O . LYS A 1 94 ? 2.260 9.496 -1.963 1.00 93.19 94 LYS A O 1
ATOM 769 N N . LYS A 1 95 ? 1.962 9.291 0.256 1.00 92.38 95 LYS A N 1
ATOM 770 C CA . LYS A 1 95 ? 3.391 9.164 0.561 1.00 92.38 95 LYS A CA 1
ATOM 771 C C . LYS A 1 95 ? 3.962 7.878 -0.039 1.00 92.38 95 LYS A C 1
ATOM 773 O O . LYS A 1 95 ? 5.021 7.914 -0.656 1.00 92.38 95 LYS A O 1
ATOM 778 N N . TYR A 1 96 ? 3.253 6.760 0.102 1.00 93.56 96 TYR A N 1
ATOM 779 C CA . TYR A 1 96 ? 3.682 5.482 -0.459 1.00 93.56 96 TYR A CA 1
ATOM 780 C C . TYR A 1 96 ? 3.714 5.493 -1.994 1.00 93.56 96 TYR A C 1
ATOM 782 O O . TYR A 1 96 ? 4.675 5.000 -2.580 1.00 93.56 96 TYR A O 1
ATOM 790 N N . HIS A 1 97 ? 2.743 6.140 -2.644 1.00 94.00 97 HIS A N 1
ATOM 791 C CA . HIS A 1 97 ? 2.687 6.288 -4.099 1.00 94.00 97 HIS A CA 1
ATOM 792 C C . HIS A 1 97 ? 3.981 6.872 -4.680 1.00 94.00 97 HIS A C 1
ATOM 794 O O . HIS A 1 97 ? 4.482 6.368 -5.677 1.00 94.00 97 HIS A O 1
ATOM 800 N N . GLN A 1 98 ? 4.570 7.883 -4.035 1.00 93.19 98 GLN A N 1
ATOM 801 C CA . GLN A 1 98 ? 5.831 8.482 -4.493 1.00 93.19 98 GLN A CA 1
ATOM 802 C C . GLN A 1 98 ? 6.995 7.480 -4.485 1.00 93.19 98 GLN A C 1
ATOM 804 O O . GLN A 1 98 ? 7.816 7.461 -5.404 1.00 93.19 98 GLN A O 1
ATOM 809 N N . TYR A 1 99 ? 7.070 6.634 -3.453 1.00 92.00 99 TYR A N 1
ATOM 810 C CA . TYR A 1 99 ? 8.073 5.571 -3.383 1.00 92.00 99 TYR A CA 1
ATOM 811 C C . TYR A 1 99 ? 7.810 4.487 -4.428 1.00 92.00 99 TYR A C 1
ATOM 813 O O . TYR A 1 99 ? 8.735 4.058 -5.118 1.00 92.00 99 TYR A O 1
ATOM 821 N N . TRP A 1 100 ? 6.550 4.078 -4.571 1.00 93.81 100 TRP A N 1
ATOM 822 C CA . TRP A 1 100 ? 6.133 3.084 -5.551 1.00 93.81 100 TRP A CA 1
ATOM 823 C C . TRP A 1 100 ? 6.444 3.531 -6.982 1.00 93.81 100 TRP A C 1
ATOM 825 O O . TRP A 1 100 ? 7.061 2.780 -7.729 1.00 93.81 100 TRP A O 1
ATOM 835 N N . GLU A 1 101 ? 6.113 4.770 -7.342 1.00 93.56 101 GLU A N 1
ATOM 836 C CA . GLU A 1 101 ? 6.351 5.326 -8.676 1.00 93.56 101 GLU A CA 1
ATOM 837 C C . GLU A 1 101 ? 7.845 5.338 -9.021 1.00 93.56 101 GLU A C 1
ATOM 839 O O . GLU A 1 101 ? 8.249 4.927 -10.112 1.00 93.56 101 GLU A O 1
ATOM 844 N N . ARG A 1 102 ? 8.694 5.751 -8.073 1.00 93.62 102 ARG A N 1
ATOM 845 C CA . ARG A 1 102 ? 10.150 5.705 -8.250 1.00 93.62 102 ARG A CA 1
ATOM 846 C C . ARG A 1 102 ? 10.637 4.275 -8.477 1.00 93.62 102 ARG A C 1
ATOM 848 O O . ARG A 1 102 ? 11.424 4.045 -9.393 1.00 93.62 102 ARG A O 1
ATOM 855 N N . ASN A 1 103 ? 10.174 3.331 -7.664 1.00 92.12 103 ASN A N 1
ATOM 856 C CA . ASN A 1 103 ? 10.561 1.930 -7.793 1.00 92.12 103 ASN A CA 1
ATOM 857 C C . ASN A 1 103 ? 10.066 1.335 -9.112 1.00 92.12 103 ASN A C 1
ATOM 859 O O . ASN A 1 103 ? 10.808 0.600 -9.754 1.00 92.12 103 ASN A O 1
ATOM 863 N N . ARG A 1 104 ? 8.863 1.704 -9.559 1.00 91.56 104 ARG A N 1
ATOM 864 C CA . ARG A 1 104 ? 8.311 1.249 -10.833 1.00 91.56 104 ARG A CA 1
ATOM 865 C C . ARG A 1 104 ? 9.158 1.718 -12.009 1.00 91.56 104 ARG A C 1
ATOM 867 O O . ARG A 1 104 ? 9.524 0.898 -12.837 1.00 91.56 104 ARG A O 1
ATOM 874 N N . ARG A 1 105 ? 9.579 2.985 -12.020 1.00 92.75 105 ARG A N 1
ATOM 875 C CA . ARG A 1 105 ? 10.493 3.509 -13.053 1.00 92.75 105 ARG A CA 1
ATOM 876 C C . ARG A 1 105 ? 11.829 2.765 -13.085 1.00 92.75 105 ARG A C 1
ATOM 878 O O . ARG A 1 105 ? 12.380 2.561 -14.161 1.00 92.75 105 ARG A O 1
ATOM 885 N N . ILE A 1 106 ? 12.350 2.372 -11.920 1.00 93.38 106 ILE A N 1
ATOM 886 C CA . ILE A 1 106 ? 13.571 1.558 -11.832 1.00 93.38 106 ILE A CA 1
ATOM 887 C C . ILE A 1 106 ? 13.318 0.171 -12.425 1.00 93.38 106 ILE A C 1
ATOM 889 O O . ILE A 1 106 ? 14.112 -0.270 -13.247 1.00 93.38 106 ILE A O 1
ATOM 893 N N . GLN A 1 107 ? 12.211 -0.483 -12.066 1.00 90.38 107 GLN A N 1
ATOM 894 C CA . GLN A 1 107 ? 11.846 -1.787 -12.629 1.00 90.38 107 GLN A CA 1
ATOM 895 C C . GLN A 1 107 ? 11.675 -1.708 -14.150 1.00 90.38 107 GLN A C 1
ATOM 897 O O . GLN A 1 107 ? 12.317 -2.464 -14.865 1.00 90.38 107 GLN A O 1
ATOM 902 N N . ASP A 1 108 ? 10.949 -0.713 -14.664 1.00 91.31 108 ASP A N 1
ATOM 903 C CA . ASP A 1 108 ? 10.761 -0.533 -16.107 1.00 91.31 108 ASP A CA 1
ATOM 904 C C . ASP A 1 108 ? 12.088 -0.247 -16.848 1.00 91.31 108 ASP A C 1
ATOM 906 O O . ASP A 1 108 ? 12.215 -0.524 -18.042 1.00 91.31 108 ASP A O 1
ATOM 910 N N . ALA A 1 109 ? 13.079 0.358 -16.181 1.00 92.69 109 ALA A N 1
ATOM 911 C CA . ALA A 1 109 ? 14.423 0.541 -16.732 1.00 92.69 109 ALA A CA 1
ATOM 912 C C . ALA A 1 109 ? 15.239 -0.762 -16.690 1.00 92.69 109 ALA A C 1
ATOM 914 O O . ALA A 1 109 ? 15.951 -1.069 -17.644 1.00 92.69 109 ALA A O 1
ATOM 915 N N . MET A 1 110 ? 15.112 -1.540 -15.613 1.00 92.00 110 MET A N 1
ATOM 916 C CA . MET A 1 110 ? 15.742 -2.855 -15.479 1.00 92.00 110 MET A CA 1
ATOM 917 C C . MET A 1 110 ? 15.187 -3.858 -16.490 1.00 92.00 110 MET A C 1
ATOM 919 O O . MET A 1 110 ? 15.967 -4.592 -17.087 1.00 92.00 110 MET A O 1
ATOM 923 N N . ASP A 1 111 ? 13.877 -3.858 -16.726 1.00 90.31 111 ASP A N 1
ATOM 924 C CA . ASP A 1 111 ? 13.230 -4.736 -17.701 1.00 90.31 111 ASP A CA 1
ATOM 925 C C . ASP A 1 111 ? 13.722 -4.436 -19.122 1.00 90.31 111 ASP A C 1
ATOM 927 O O . ASP A 1 111 ? 14.084 -5.354 -19.856 1.00 90.31 111 ASP A O 1
ATOM 931 N N . ARG A 1 112 ? 13.854 -3.149 -19.475 1.00 89.25 112 ARG A N 1
ATOM 932 C CA . ARG A 1 112 ? 14.470 -2.717 -20.742 1.00 89.25 112 ARG A CA 1
ATOM 933 C C . ARG A 1 112 ? 15.943 -3.113 -20.848 1.00 89.25 112 ARG A C 1
ATOM 935 O O . ARG A 1 112 ? 16.384 -3.619 -21.872 1.00 89.25 112 ARG A O 1
ATOM 942 N N . ALA A 1 113 ? 16.715 -2.942 -19.778 1.00 89.88 113 ALA A N 1
ATOM 943 C CA . ALA A 1 113 ? 18.114 -3.361 -19.780 1.00 89.88 113 ALA A CA 1
ATOM 944 C C . ALA A 1 113 ? 18.258 -4.889 -19.901 1.00 89.88 113 ALA A C 1
ATOM 946 O O . ALA A 1 113 ? 19.172 -5.376 -20.562 1.00 89.88 113 ALA A O 1
ATOM 947 N N . LYS A 1 114 ? 17.352 -5.660 -19.289 1.00 87.69 114 LYS A N 1
ATOM 948 C CA . LYS A 1 114 ? 17.351 -7.123 -19.365 1.00 87.69 114 LYS A CA 1
ATOM 949 C C . LYS A 1 114 ? 17.123 -7.601 -20.797 1.00 87.69 114 LYS A C 1
ATOM 951 O O . LYS A 1 114 ? 17.847 -8.494 -21.234 1.00 87.69 114 LYS A O 1
ATOM 956 N N . THR A 1 115 ? 16.184 -6.993 -21.527 1.00 85.69 115 THR A N 1
ATOM 957 C CA . THR A 1 115 ? 15.962 -7.325 -22.943 1.00 85.69 115 THR A CA 1
ATOM 958 C C . THR A 1 115 ? 17.197 -7.034 -23.791 1.00 85.69 115 THR A C 1
ATOM 960 O O . THR A 1 115 ? 17.565 -7.851 -24.634 1.00 85.69 115 THR A O 1
ATOM 963 N N . ASP A 1 116 ? 17.891 -5.927 -23.522 1.00 83.69 116 ASP A N 1
ATOM 964 C CA . ASP A 1 116 ? 19.106 -5.553 -24.254 1.00 83.69 116 ASP A CA 1
ATOM 965 C C . ASP A 1 116 ? 20.274 -6.509 -23.959 1.00 83.69 116 ASP A C 1
ATOM 967 O O . ASP A 1 116 ? 21.003 -6.911 -24.869 1.00 83.69 116 ASP A O 1
ATOM 971 N N . ILE A 1 117 ? 20.433 -6.924 -22.698 1.00 84.69 117 ILE A N 1
ATOM 972 C CA . ILE A 1 117 ? 21.446 -7.906 -22.284 1.00 84.69 117 ILE A CA 1
ATOM 973 C C . ILE A 1 117 ? 21.166 -9.276 -22.910 1.00 84.69 117 ILE A C 1
ATOM 975 O O . ILE A 1 117 ? 22.086 -9.929 -23.401 1.00 84.69 117 ILE A O 1
ATOM 979 N N . GLU A 1 118 ? 19.912 -9.726 -22.908 1.00 86.06 118 GLU A N 1
ATOM 980 C CA . GLU A 1 118 ? 19.520 -10.999 -23.517 1.00 86.06 118 GLU A CA 1
ATOM 981 C C . GLU A 1 118 ? 19.785 -10.997 -25.029 1.00 86.06 118 GLU A C 1
ATOM 983 O O . GLU A 1 118 ? 20.371 -11.943 -25.568 1.00 86.06 118 GLU A O 1
ATOM 988 N N . LEU A 1 119 ? 19.461 -9.889 -25.697 1.00 84.88 119 LEU A N 1
ATOM 989 C CA . LEU A 1 119 ? 19.773 -9.683 -27.104 1.00 84.88 119 LEU A CA 1
ATOM 990 C C . LEU A 1 119 ? 21.290 -9.723 -27.360 1.00 84.88 119 LEU A C 1
ATOM 992 O O . LEU A 1 119 ? 21.735 -10.448 -28.255 1.00 84.88 119 LEU A O 1
ATOM 996 N N . LEU A 1 120 ? 22.091 -9.012 -26.560 1.00 83.19 120 LEU A N 1
ATOM 997 C CA . LEU A 1 120 ? 23.555 -9.008 -26.665 1.00 83.19 120 LEU A CA 1
ATOM 998 C C . LEU A 1 120 ? 24.150 -10.408 -26.468 1.00 83.19 120 LEU A C 1
ATOM 1000 O O . LEU A 1 120 ? 25.002 -10.833 -27.251 1.00 83.19 120 LEU A O 1
ATOM 1004 N N . ASN A 1 121 ? 23.671 -11.149 -25.468 1.00 86.81 121 ASN A N 1
ATOM 1005 C CA . ASN A 1 121 ? 24.094 -12.527 -25.223 1.00 86.81 121 ASN A CA 1
ATOM 1006 C C . ASN A 1 121 ? 23.767 -13.434 -26.416 1.00 86.81 121 ASN A C 1
ATOM 1008 O O . ASN A 1 121 ? 24.587 -14.274 -26.790 1.00 86.81 121 ASN A O 1
ATOM 1012 N N . SER A 1 122 ? 22.615 -13.229 -27.063 1.00 82.44 122 SER A N 1
ATOM 1013 C CA . SER A 1 122 ? 22.245 -13.978 -28.268 1.00 82.44 122 SER A CA 1
ATOM 1014 C C . SER A 1 122 ? 23.182 -13.699 -29.451 1.00 82.44 122 SER A C 1
ATOM 1016 O O . SER A 1 122 ? 23.493 -14.616 -30.211 1.00 82.44 122 SER A O 1
ATOM 1018 N N . TYR A 1 123 ? 23.663 -12.460 -29.610 1.00 80.69 123 TYR A N 1
ATOM 1019 C CA . TYR A 1 123 ? 24.641 -12.113 -30.643 1.00 80.69 123 TYR A CA 1
ATOM 1020 C C . TYR A 1 123 ? 26.018 -12.684 -30.326 1.00 80.69 123 TYR A C 1
ATOM 1022 O O . TYR A 1 123 ? 26.615 -13.306 -31.198 1.00 80.69 123 TYR A O 1
ATOM 1030 N N . SER A 1 124 ? 26.471 -12.551 -29.077 1.00 80.62 124 SER A N 1
ATOM 1031 C CA . SER A 1 124 ? 27.736 -13.125 -28.606 1.00 80.62 124 SER A CA 1
ATOM 1032 C C . SER A 1 124 ? 27.793 -14.641 -28.835 1.00 80.62 124 SER A C 1
ATOM 1034 O O . SER A 1 124 ? 28.778 -15.154 -29.363 1.00 80.62 124 SER A O 1
ATOM 1036 N N . ALA A 1 125 ? 26.698 -15.356 -28.548 1.00 78.25 125 ALA A N 1
ATOM 1037 C CA . ALA A 1 125 ? 26.584 -16.791 -28.810 1.00 78.25 125 ALA A CA 1
ATOM 1038 C C . ALA A 1 125 ? 26.642 -17.146 -30.310 1.00 78.25 125 ALA A C 1
ATOM 1040 O O . ALA A 1 125 ? 27.170 -18.194 -30.671 1.00 78.25 125 ALA A O 1
ATOM 1041 N N . LYS A 1 126 ? 26.123 -16.281 -31.192 1.00 73.75 126 LYS A N 1
ATOM 1042 C CA . LYS A 1 126 ? 26.161 -16.472 -32.656 1.00 73.75 126 LYS A CA 1
ATOM 1043 C C . LYS A 1 126 ? 27.516 -16.117 -33.270 1.00 73.75 126 LYS A C 1
ATOM 1045 O O . LYS A 1 126 ? 27.859 -16.655 -34.316 1.00 73.75 126 LYS A O 1
ATOM 1050 N N . SER A 1 127 ? 28.263 -15.209 -32.647 1.00 62.81 127 SER A N 1
ATOM 1051 C CA . SER A 1 127 ? 29.562 -14.726 -33.122 1.00 62.81 127 SER A CA 1
ATOM 1052 C C . SER A 1 127 ? 30.752 -15.376 -32.416 1.00 62.81 127 SER A C 1
ATOM 1054 O O . SER A 1 127 ? 31.861 -14.851 -32.511 1.00 62.81 127 SER A O 1
ATOM 1056 N N . ALA A 1 128 ? 30.546 -16.483 -31.693 1.00 58.25 128 ALA A N 1
ATOM 1057 C CA . ALA A 1 128 ? 31.649 -17.253 -31.129 1.00 58.25 128 ALA A CA 1
ATOM 1058 C C . ALA A 1 128 ? 32.651 -17.580 -32.259 1.00 58.25 128 ALA A C 1
ATOM 1060 O O . ALA A 1 128 ? 32.242 -18.164 -33.269 1.00 58.25 128 ALA A O 1
ATOM 1061 N N . PRO A 1 129 ? 33.930 -17.168 -32.153 1.00 53.78 129 PRO A N 1
ATOM 1062 C CA . PRO A 1 129 ? 34.895 -17.402 -33.213 1.00 53.78 129 PRO A CA 1
ATOM 1063 C C . PRO A 1 129 ? 35.021 -18.903 -33.451 1.00 53.78 129 PRO A C 1
ATOM 1065 O O . PRO A 1 129 ? 35.220 -19.665 -32.505 1.00 53.78 129 PRO A O 1
ATOM 1068 N N . LEU A 1 130 ? 34.916 -19.308 -34.719 1.00 51.81 130 LEU A N 1
ATOM 1069 C CA . LEU A 1 130 ? 35.372 -20.610 -35.193 1.00 51.81 130 LEU A CA 1
ATOM 1070 C C . LEU A 1 130 ? 36.723 -20.890 -34.534 1.00 51.81 130 LEU A C 1
ATOM 1072 O O . LEU A 1 130 ? 37.641 -20.079 -34.679 1.00 51.81 130 LEU A O 1
ATOM 1076 N N . GLU A 1 131 ? 36.841 -22.000 -33.800 1.00 49.31 131 GLU A N 1
ATOM 1077 C CA . GLU A 1 131 ? 38.142 -22.470 -33.340 1.00 49.31 131 GLU A CA 1
ATOM 1078 C C . GLU A 1 131 ? 39.049 -22.580 -34.567 1.00 49.31 131 GLU A C 1
ATOM 1080 O O . GLU A 1 131 ? 38.928 -23.498 -35.383 1.00 49.31 131 GLU A O 1
ATOM 1085 N N . LEU A 1 132 ? 39.947 -21.610 -34.728 1.00 48.69 132 LEU A N 1
ATOM 1086 C CA . LEU A 1 132 ? 41.054 -21.705 -35.657 1.00 48.69 132 LEU A CA 1
ATOM 1087 C C . LEU A 1 132 ? 41.934 -22.838 -35.134 1.00 48.69 132 LEU A C 1
ATOM 1089 O O . LEU A 1 132 ? 42.836 -22.622 -34.326 1.00 48.69 132 LEU A O 1
ATOM 1093 N N . LYS A 1 133 ? 41.672 -24.060 -35.607 1.00 43.25 133 LYS A N 1
ATOM 1094 C CA . LYS A 1 133 ? 42.636 -25.161 -35.580 1.00 43.25 133 LYS A CA 1
ATOM 1095 C C . LYS A 1 133 ? 43.793 -24.797 -36.508 1.00 43.25 133 LYS A C 1
ATOM 1097 O O . LYS A 1 133 ? 43.920 -25.340 -37.600 1.00 43.25 133 LYS A O 1
ATOM 1102 N N . HIS A 1 134 ? 44.616 -23.840 -36.097 1.00 39.88 134 HIS A N 1
ATOM 1103 C CA . HIS A 1 134 ? 45.930 -23.657 -36.686 1.00 39.88 134 HIS A CA 1
ATOM 1104 C C . HIS A 1 134 ? 46.876 -24.588 -35.932 1.00 39.88 134 HIS A C 1
ATOM 1106 O O . HIS A 1 134 ? 47.298 -24.310 -34.810 1.00 39.88 134 HIS A O 1
ATOM 1112 N N . GLY A 1 135 ? 47.117 -25.756 -36.52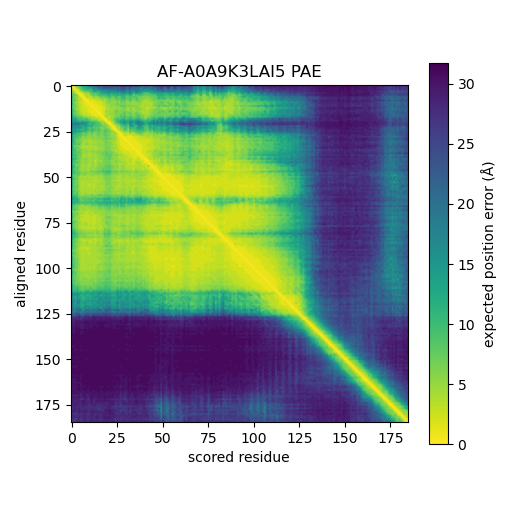9 1.00 38.84 135 GLY A N 1
ATOM 1113 C CA . GLY A 1 135 ? 48.191 -26.636 -36.104 1.00 38.84 135 GLY A CA 1
ATOM 1114 C C . GLY A 1 135 ? 49.507 -25.882 -36.236 1.00 38.84 135 GLY A C 1
ATOM 1115 O O . GLY A 1 135 ? 49.858 -25.452 -37.326 1.00 38.84 135 GLY A O 1
ATOM 1116 N N . TYR A 1 136 ? 50.207 -25.699 -35.121 1.00 34.25 136 TYR A N 1
ATOM 1117 C CA . TYR A 1 136 ? 51.612 -25.324 -35.152 1.00 34.25 136 TYR A CA 1
ATOM 1118 C C . TYR A 1 136 ? 52.429 -26.597 -35.379 1.00 34.25 136 TYR A C 1
ATOM 1120 O O . TYR A 1 136 ? 52.756 -27.325 -34.440 1.00 34.25 136 TYR A O 1
ATOM 1128 N N . ASP A 1 137 ? 52.749 -26.874 -36.636 1.00 38.47 137 ASP A N 1
ATOM 1129 C CA . ASP A 1 137 ? 53.848 -27.741 -37.027 1.00 38.47 137 ASP A CA 1
ATOM 1130 C C . ASP A 1 137 ? 55.157 -26.965 -36.849 1.00 38.47 137 ASP A C 1
ATOM 1132 O O . ASP A 1 137 ? 55.652 -26.251 -37.715 1.00 38.47 137 ASP A O 1
ATOM 1136 N N . GLY A 1 138 ? 55.730 -27.070 -35.652 1.00 45.94 138 GLY A N 1
ATOM 1137 C CA . GLY A 1 138 ? 57.053 -26.524 -35.397 1.00 45.94 138 GLY A CA 1
ATOM 1138 C C . GLY A 1 138 ? 58.079 -27.163 -36.330 1.00 45.94 138 GLY A C 1
ATOM 1139 O O . GLY A 1 138 ? 58.378 -28.345 -36.160 1.00 45.94 138 GLY A O 1
ATOM 1140 N N . LYS A 1 139 ? 58.642 -26.380 -37.266 1.00 37.31 139 LYS A N 1
ATOM 1141 C CA . LYS A 1 139 ? 60.039 -26.474 -37.732 1.00 37.31 139 LYS A CA 1
ATOM 1142 C C . LYS A 1 139 ? 60.441 -25.357 -38.711 1.00 37.31 139 LYS A C 1
ATOM 1144 O O . LYS A 1 139 ? 59.662 -24.959 -39.559 1.00 37.31 139 LYS A O 1
ATOM 1149 N N . VAL A 1 140 ? 61.727 -24.995 -38.588 1.00 34.44 140 VAL A N 1
ATOM 1150 C CA . VAL A 1 140 ? 62.633 -24.168 -39.425 1.00 34.44 140 VAL A CA 1
ATOM 1151 C C . VAL A 1 140 ? 62.477 -22.635 -39.343 1.00 34.44 140 VAL A C 1
ATOM 1153 O O . VAL A 1 140 ? 61.388 -22.110 -39.483 1.00 34.44 140 VAL A O 1
ATOM 1156 N N . GLY A 1 141 ? 63.517 -21.824 -39.114 1.00 33.34 141 GLY A N 1
ATOM 1157 C CA . GLY A 1 141 ? 64.953 -22.089 -39.028 1.00 33.34 141 GLY A CA 1
ATOM 1158 C C . GLY A 1 141 ? 65.706 -20.983 -38.274 1.00 33.34 141 GLY A C 1
ATOM 1159 O O . GLY A 1 141 ? 65.271 -19.836 -38.198 1.00 33.34 141 GLY A O 1
ATOM 1160 N N . LEU A 1 142 ? 66.831 -21.382 -37.681 1.00 38.72 142 LEU A N 1
ATOM 1161 C CA . LEU A 1 142 ? 67.821 -20.518 -37.045 1.00 38.72 142 LEU A CA 1
ATOM 1162 C C . LEU A 1 142 ? 68.467 -19.628 -38.114 1.00 38.72 142 LEU A C 1
ATOM 1164 O O . LEU A 1 142 ? 69.175 -20.130 -38.980 1.00 38.72 142 LEU A O 1
ATOM 1168 N N . GLY A 1 143 ? 68.211 -18.323 -38.050 1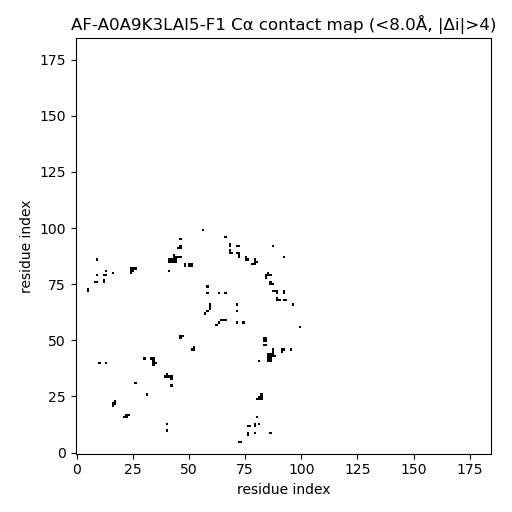.00 35.69 143 GLY A N 1
ATOM 1169 C CA . GLY A 1 143 ? 68.988 -17.306 -38.753 1.00 35.69 143 GLY A CA 1
ATOM 1170 C C . GLY A 1 143 ? 69.781 -16.504 -37.729 1.00 35.69 143 GLY A C 1
ATOM 1171 O O . GLY A 1 143 ? 69.187 -15.794 -36.915 1.00 35.69 143 GLY A O 1
ATOM 1172 N N . GLU A 1 144 ? 71.102 -16.672 -37.748 1.00 44.47 144 GLU A N 1
ATOM 1173 C CA . GLU A 1 144 ? 72.080 -15.900 -36.978 1.00 44.47 144 GLU A CA 1
ATOM 1174 C C . GLU A 1 144 ? 71.820 -14.390 -37.089 1.00 44.47 144 GLU A C 1
ATOM 1176 O O . GLU A 1 144 ? 71.551 -13.865 -38.171 1.00 44.47 144 GLU A O 1
ATOM 1181 N N . ARG A 1 145 ? 71.923 -13.673 -35.964 1.00 38.22 145 ARG A N 1
ATOM 1182 C CA . ARG A 1 145 ? 72.061 -12.214 -35.955 1.00 38.22 145 ARG A CA 1
ATOM 1183 C C . ARG A 1 145 ? 73.310 -11.835 -35.170 1.00 38.22 145 ARG A C 1
ATOM 1185 O O . ARG A 1 145 ? 73.396 -12.103 -33.975 1.00 38.22 145 ARG A O 1
ATOM 1192 N N . ASP A 1 146 ? 74.244 -11.232 -35.899 1.00 38.34 146 ASP A N 1
ATOM 1193 C CA . ASP A 1 146 ? 75.507 -10.661 -35.436 1.00 38.34 146 ASP A CA 1
ATOM 1194 C C . ASP A 1 146 ? 75.334 -9.689 -34.251 1.00 38.34 146 ASP A C 1
ATOM 1196 O O . ASP A 1 146 ? 74.344 -8.947 -34.194 1.00 38.34 146 ASP A O 1
ATOM 1200 N N . PRO A 1 147 ? 76.307 -9.629 -33.319 1.00 43.38 147 PRO A N 1
ATOM 1201 C CA . PRO A 1 147 ? 76.253 -8.759 -32.159 1.00 43.38 147 PRO A CA 1
ATOM 1202 C C . PRO A 1 147 ? 76.872 -7.403 -32.505 1.00 43.38 147 PRO A C 1
ATOM 1204 O O . PRO A 1 147 ? 78.084 -7.209 -32.444 1.00 43.38 147 PRO A O 1
ATOM 1207 N N . GLY A 1 148 ? 76.043 -6.424 -32.845 1.00 36.34 148 GLY A N 1
ATOM 1208 C CA . GLY A 1 148 ? 76.544 -5.074 -33.051 1.00 36.34 148 GLY A CA 1
ATOM 1209 C C . GLY A 1 148 ? 75.442 -4.051 -33.229 1.00 36.34 148 GLY A C 1
ATOM 1210 O O . GLY A 1 148 ? 74.774 -4.037 -34.254 1.00 36.34 148 GLY A O 1
ATOM 1211 N N . ASN A 1 149 ? 75.371 -3.140 -32.255 1.00 33.81 149 ASN A N 1
ATOM 1212 C CA . ASN A 1 149 ? 74.841 -1.779 -32.345 1.00 33.81 149 ASN A CA 1
ATOM 1213 C C . ASN A 1 149 ? 73.488 -1.511 -31.650 1.00 33.81 149 ASN A C 1
ATOM 1215 O O . ASN A 1 149 ? 72.420 -1.866 -32.134 1.00 33.81 149 ASN A O 1
ATOM 1219 N N . GLY A 1 150 ? 73.566 -0.735 -30.562 1.00 35.03 150 GLY A N 1
ATOM 1220 C CA . GLY A 1 150 ? 72.753 0.478 -30.466 1.00 35.03 150 GLY A CA 1
ATOM 1221 C C . GLY A 1 150 ? 71.467 0.444 -29.640 1.00 35.03 150 GLY A C 1
ATOM 1222 O O . GLY A 1 150 ? 70.382 0.269 -30.174 1.00 35.03 150 GLY A O 1
ATOM 1223 N N . MET A 1 151 ? 71.621 0.873 -28.385 1.00 37.12 151 MET A N 1
ATOM 1224 C CA . MET A 1 151 ? 70.671 1.673 -27.594 1.00 37.12 151 MET A CA 1
ATOM 1225 C C . MET A 1 151 ? 69.520 0.954 -26.880 1.00 37.12 151 MET A C 1
ATOM 1227 O O . MET A 1 151 ? 68.515 0.533 -27.448 1.00 37.12 151 MET A O 1
ATOM 1231 N N . GLY A 1 152 ? 69.685 0.915 -25.555 1.00 42.09 152 GLY A N 1
ATOM 1232 C CA . GLY A 1 152 ? 68.718 0.441 -24.586 1.00 42.09 152 GLY A CA 1
ATOM 1233 C C . GLY A 1 152 ? 67.410 1.224 -24.616 1.00 42.09 152 GLY A C 1
ATOM 1234 O O . GLY A 1 152 ? 67.379 2.453 -24.600 1.00 42.09 152 GLY A O 1
ATOM 1235 N N . ARG A 1 153 ? 66.318 0.468 -24.587 1.00 38.25 153 ARG A N 1
ATOM 1236 C CA . ARG A 1 153 ? 65.051 0.912 -24.021 1.00 38.25 153 ARG A CA 1
ATOM 1237 C C . ARG A 1 153 ? 64.832 0.105 -22.753 1.00 38.25 153 ARG A C 1
ATOM 1239 O O . ARG A 1 153 ? 64.784 -1.122 -22.800 1.00 38.25 153 ARG A O 1
ATOM 1246 N N . GLU A 1 154 ? 64.758 0.819 -21.635 1.00 37.59 154 GLU A N 1
ATOM 1247 C CA . GLU A 1 154 ? 64.246 0.333 -20.359 1.00 37.59 154 GLU A CA 1
ATOM 1248 C C . GLU A 1 154 ? 62.996 -0.521 -20.586 1.00 37.59 154 GLU A C 1
ATOM 1250 O O . GLU A 1 154 ? 61.956 -0.033 -21.031 1.00 37.59 154 GLU A O 1
ATOM 1255 N N . GLN A 1 155 ? 63.091 -1.807 -20.259 1.00 36.81 155 GLN A N 1
ATOM 1256 C CA . GLN A 1 155 ? 61.909 -2.611 -20.012 1.00 36.81 155 GLN A CA 1
ATOM 1257 C C . GLN A 1 155 ? 61.354 -2.161 -18.662 1.00 36.81 155 GLN A C 1
ATOM 1259 O O . GLN A 1 155 ? 61.824 -2.590 -17.609 1.00 36.81 155 GLN A O 1
ATOM 1264 N N . GLN A 1 156 ? 60.365 -1.270 -18.679 1.00 36.59 156 GLN A N 1
ATOM 1265 C CA . GLN A 1 156 ? 59.523 -1.078 -17.508 1.00 36.59 156 GLN A CA 1
ATOM 1266 C C . GLN A 1 156 ? 58.756 -2.381 -17.283 1.00 36.59 156 GLN A C 1
ATOM 1268 O O . GLN A 1 156 ? 57.836 -2.731 -18.021 1.00 36.59 156 GLN A O 1
ATOM 1273 N N . HIS A 1 157 ? 59.182 -3.122 -16.268 1.00 32.78 157 HIS A N 1
ATOM 1274 C CA . HIS A 1 157 ? 58.489 -4.281 -15.737 1.00 32.78 157 HIS A CA 1
ATOM 1275 C C . HIS A 1 157 ? 57.149 -3.818 -15.141 1.00 32.78 157 HIS A C 1
ATOM 1277 O O . HIS A 1 157 ? 57.055 -3.483 -13.959 1.00 32.78 157 HIS A O 1
ATOM 1283 N N . VAL A 1 158 ? 56.099 -3.759 -15.967 1.00 38.38 158 VAL A N 1
ATOM 1284 C CA . VAL A 1 158 ? 54.724 -3.577 -15.490 1.00 38.38 158 VAL A CA 1
ATOM 1285 C C . VAL A 1 158 ? 54.321 -4.870 -14.798 1.00 38.38 158 VAL A C 1
ATOM 1287 O O . VAL A 1 158 ? 53.900 -5.846 -15.414 1.00 38.38 158 VAL A O 1
ATOM 1290 N N . GLN A 1 159 ? 54.504 -4.880 -13.484 1.00 34.69 159 GLN A N 1
ATOM 1291 C CA . GLN A 1 159 ? 54.059 -5.948 -12.610 1.00 34.69 159 GLN A CA 1
ATOM 1292 C C . GLN A 1 159 ? 52.525 -5.957 -12.619 1.00 34.69 159 GLN A C 1
ATOM 1294 O O . GLN A 1 159 ? 51.876 -5.148 -11.953 1.00 34.69 159 GLN A O 1
ATOM 1299 N N . VAL A 1 160 ? 51.941 -6.844 -13.425 1.00 40.34 160 VAL A N 1
ATOM 1300 C CA . VAL A 1 160 ? 50.496 -7.084 -13.453 1.00 40.34 160 VAL A CA 1
ATOM 1301 C C . VAL A 1 160 ? 50.105 -7.628 -12.080 1.00 40.34 160 VAL A C 1
ATOM 1303 O O . VAL A 1 160 ? 50.405 -8.772 -11.739 1.00 40.34 160 VAL A O 1
ATOM 1306 N N . ARG A 1 161 ? 49.488 -6.783 -11.246 1.00 33.59 161 ARG A N 1
ATOM 1307 C CA . ARG A 1 161 ? 48.905 -7.226 -9.97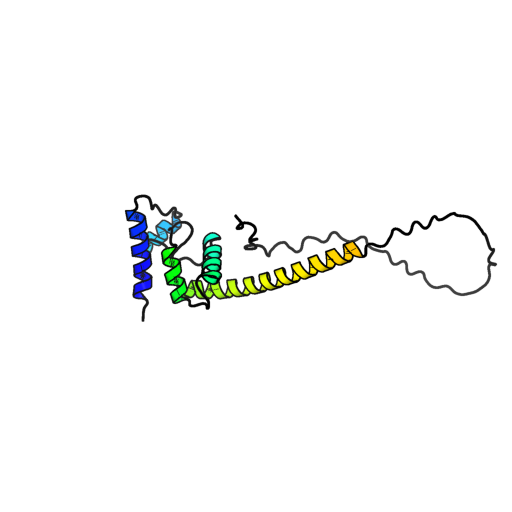4 1.00 33.59 161 ARG A CA 1
ATOM 1308 C C . ARG A 1 161 ? 47.762 -8.200 -10.278 1.00 33.59 161 ARG A C 1
ATOM 1310 O O . ARG A 1 161 ? 46.955 -7.903 -11.160 1.00 33.59 161 ARG A O 1
ATOM 1317 N N . PRO A 1 162 ? 47.648 -9.323 -9.551 1.00 40.75 162 PRO A N 1
ATOM 1318 C CA . PRO A 1 162 ? 46.490 -10.192 -9.686 1.00 40.75 162 PRO A CA 1
ATOM 1319 C C . PRO A 1 162 ? 45.226 -9.424 -9.263 1.00 40.75 162 PRO A C 1
ATOM 1321 O O . PRO A 1 162 ? 45.312 -8.544 -8.395 1.00 40.75 162 PRO A O 1
ATOM 1324 N N . PRO A 1 163 ? 44.058 -9.719 -9.860 1.00 36.72 163 PRO A N 1
ATOM 1325 C CA . PRO A 1 163 ? 42.825 -9.030 -9.522 1.00 36.72 163 PRO A CA 1
ATOM 1326 C C . PRO A 1 163 ? 42.507 -9.274 -8.048 1.00 36.72 163 PRO A C 1
ATOM 1328 O O . PRO A 1 163 ? 42.264 -10.400 -7.615 1.00 36.72 163 PRO A O 1
ATOM 1331 N N . ALA A 1 164 ? 42.532 -8.192 -7.271 1.00 39.38 164 ALA A N 1
ATOM 1332 C CA . ALA A 1 164 ? 42.018 -8.186 -5.917 1.00 39.38 164 ALA A CA 1
ATOM 1333 C C . ALA A 1 164 ? 40.569 -8.683 -5.957 1.00 39.38 164 ALA A C 1
ATOM 1335 O O . ALA A 1 164 ? 39.754 -8.152 -6.714 1.00 39.38 164 ALA A O 1
ATOM 1336 N N . GLN A 1 165 ? 40.263 -9.699 -5.145 1.00 45.56 165 GLN A N 1
ATOM 1337 C CA . GLN A 1 165 ? 38.897 -10.086 -4.811 1.00 45.56 165 GLN A CA 1
ATOM 1338 C C . GLN A 1 165 ? 38.105 -8.814 -4.513 1.00 45.56 165 GLN A C 1
ATOM 1340 O O . GLN A 1 165 ? 38.365 -8.128 -3.520 1.00 45.56 165 GLN A O 1
ATOM 1345 N N . GLN A 1 166 ? 37.169 -8.481 -5.400 1.00 41.59 166 GLN A N 1
ATOM 1346 C CA . GLN A 1 166 ? 36.217 -7.409 -5.176 1.00 41.59 166 GLN A CA 1
ATOM 1347 C C . GLN A 1 166 ? 35.437 -7.772 -3.915 1.00 41.59 166 GLN A C 1
ATOM 1349 O O . GLN A 1 166 ? 34.564 -8.638 -3.917 1.00 41.59 166 GLN A O 1
ATOM 1354 N N . ARG A 1 167 ? 35.808 -7.138 -2.801 1.00 37.66 167 ARG A N 1
ATOM 1355 C CA . ARG A 1 167 ? 34.994 -7.124 -1.594 1.00 37.66 167 ARG A CA 1
ATOM 1356 C C . ARG A 1 167 ? 33.619 -6.620 -2.008 1.00 37.66 167 ARG A C 1
ATOM 1358 O O . ARG A 1 167 ? 33.504 -5.527 -2.550 1.00 37.66 167 ARG A O 1
ATOM 1365 N N . ASN A 1 168 ? 32.616 -7.458 -1.769 1.00 40.53 168 ASN A N 1
ATOM 1366 C CA . ASN A 1 168 ? 31.198 -7.152 -1.865 1.00 40.53 168 ASN A CA 1
ATOM 1367 C C . ASN A 1 168 ? 30.912 -5.732 -1.353 1.00 40.53 168 ASN A C 1
ATOM 1369 O O . ASN A 1 168 ? 30.896 -5.498 -0.147 1.00 40.53 168 ASN A O 1
ATOM 1373 N N . ILE A 1 169 ? 30.651 -4.803 -2.274 1.00 38.81 169 ILE A N 1
ATOM 1374 C CA . ILE A 1 169 ? 30.087 -3.477 -1.975 1.00 38.81 169 ILE A CA 1
ATOM 1375 C C . ILE A 1 169 ? 28.580 -3.450 -2.285 1.00 38.81 169 ILE A C 1
ATOM 1377 O O . ILE A 1 169 ? 28.008 -2.408 -2.580 1.00 38.81 169 ILE A O 1
ATOM 1381 N N . LEU A 1 170 ? 27.923 -4.613 -2.208 1.00 38.00 170 LEU A N 1
ATOM 1382 C CA . LEU A 1 170 ? 26.463 -4.766 -2.262 1.00 38.00 170 LEU A CA 1
ATOM 1383 C C . LEU A 1 170 ? 25.862 -5.161 -0.902 1.00 38.00 170 LEU A C 1
ATOM 1385 O O . LEU A 1 170 ? 24.744 -5.662 -0.822 1.00 38.00 170 LEU A O 1
ATOM 1389 N N . GLY A 1 171 ? 26.578 -4.908 0.193 1.00 41.81 171 GLY A N 1
ATOM 1390 C CA . GLY A 1 171 ? 25.995 -4.949 1.530 1.00 41.81 171 GLY A CA 1
ATOM 1391 C C . GLY A 1 171 ? 25.371 -3.600 1.875 1.00 41.81 171 GLY A C 1
ATOM 1392 O O . GLY A 1 171 ? 26.083 -2.765 2.415 1.00 41.81 171 GLY A O 1
ATOM 1393 N N . ASN A 1 172 ? 24.090 -3.397 1.526 1.00 41.16 172 ASN A N 1
ATOM 1394 C CA . ASN A 1 172 ? 23.106 -2.484 2.168 1.00 41.16 172 ASN A CA 1
ATOM 1395 C C . ASN A 1 172 ? 22.135 -1.746 1.234 1.00 41.16 172 ASN A C 1
ATOM 1397 O O . ASN A 1 172 ? 21.689 -0.647 1.553 1.00 41.16 172 ASN A O 1
ATOM 1401 N N . ILE A 1 173 ? 21.698 -2.347 0.128 1.00 45.91 173 ILE A N 1
ATOM 1402 C CA . ILE A 1 173 ? 20.440 -1.906 -0.494 1.00 45.91 173 ILE A CA 1
ATOM 1403 C C . ILE A 1 173 ? 19.670 -3.138 -0.951 1.00 45.91 173 ILE A C 1
ATOM 1405 O O . ILE A 1 173 ? 19.694 -3.482 -2.120 1.00 45.91 173 ILE A O 1
ATOM 1409 N N . ASN A 1 174 ? 19.045 -3.848 -0.010 1.00 38.50 174 ASN A N 1
ATOM 1410 C CA . ASN A 1 174 ? 17.972 -4.799 -0.307 1.00 38.50 174 ASN A CA 1
ATOM 1411 C C . ASN A 1 174 ? 17.160 -5.085 0.961 1.00 38.50 174 ASN A C 1
ATOM 1413 O O . ASN A 1 174 ? 17.236 -6.146 1.572 1.00 38.50 174 ASN A O 1
ATOM 1417 N N . MET A 1 175 ? 16.337 -4.114 1.337 1.00 41.12 175 MET A N 1
ATOM 1418 C CA . MET A 1 175 ? 15.025 -4.410 1.895 1.00 41.12 175 MET A CA 1
ATOM 1419 C C . MET A 1 175 ? 14.061 -3.953 0.792 1.00 41.12 175 MET A C 1
ATOM 1421 O O . MET A 1 175 ? 14.151 -2.804 0.376 1.00 41.12 175 MET A O 1
ATOM 1425 N N . PHE A 1 176 ? 13.215 -4.846 0.272 1.00 45.38 176 PHE A N 1
ATOM 1426 C CA . PHE A 1 176 ? 12.229 -4.602 -0.803 1.00 45.38 176 PHE A CA 1
ATOM 1427 C C . PHE A 1 176 ? 12.692 -4.718 -2.272 1.00 45.38 176 PHE A C 1
ATOM 1429 O O . PHE A 1 176 ? 12.210 -3.983 -3.128 1.00 45.38 176 PHE A O 1
ATOM 1436 N N . SER A 1 177 ? 13.531 -5.703 -2.606 1.00 37.78 177 SER A N 1
ATOM 1437 C CA . SER A 1 177 ? 13.492 -6.294 -3.955 1.00 37.78 177 SER A CA 1
ATOM 1438 C C . SER A 1 177 ? 12.570 -7.514 -3.913 1.00 37.78 177 SER A C 1
ATOM 1440 O O . SER A 1 177 ? 12.904 -8.517 -3.285 1.00 37.78 177 SER A O 1
ATOM 1442 N N . PHE A 1 178 ? 11.381 -7.413 -4.515 1.00 46.25 178 PHE A N 1
ATOM 1443 C CA . PHE A 1 178 ? 10.483 -8.553 -4.707 1.00 46.25 178 PHE A CA 1
ATOM 1444 C C . PHE A 1 178 ? 10.289 -8.804 -6.197 1.00 46.25 178 PHE A C 1
ATOM 1446 O O . PHE A 1 178 ? 9.642 -8.034 -6.900 1.00 46.25 178 PHE A O 1
ATOM 1453 N N . SER A 1 179 ? 10.887 -9.909 -6.640 1.00 35.88 179 SER A N 1
ATOM 1454 C CA . SER A 1 179 ? 10.682 -10.539 -7.939 1.00 35.88 179 SER A CA 1
ATOM 1455 C C . SER A 1 179 ? 9.228 -11.002 -8.065 1.00 35.88 179 SER A C 1
ATOM 1457 O O . SER A 1 179 ? 8.769 -11.828 -7.273 1.00 35.88 179 SER A O 1
ATOM 1459 N N . LEU A 1 180 ? 8.501 -10.488 -9.061 1.00 38.28 180 LEU A N 1
ATOM 1460 C CA . LEU A 1 180 ? 7.240 -11.069 -9.524 1.00 38.28 180 LEU A CA 1
ATOM 1461 C C . LEU A 1 180 ? 7.567 -12.230 -10.480 1.00 38.28 180 LEU A C 1
ATOM 1463 O O . LEU A 1 180 ? 7.501 -12.109 -11.698 1.00 38.28 180 LEU A O 1
ATOM 1467 N N . GLN A 1 181 ? 7.940 -13.375 -9.917 1.00 37.97 181 GLN A N 1
ATOM 1468 C CA . GLN A 1 181 ? 7.905 -14.661 -10.613 1.00 37.97 181 GLN A CA 1
ATOM 1469 C C . GLN A 1 181 ? 6.982 -15.597 -9.836 1.00 37.97 181 GLN A C 1
ATOM 1471 O O . GLN A 1 181 ? 7.453 -16.435 -9.081 1.00 37.97 181 GLN A O 1
ATOM 1476 N N . ALA A 1 182 ? 5.671 -15.380 -9.958 1.00 40.97 182 ALA A N 1
ATOM 1477 C CA . ALA A 1 182 ? 4.619 -16.375 -9.715 1.00 40.97 182 ALA A CA 1
ATOM 1478 C C . ALA A 1 182 ? 3.244 -15.705 -9.865 1.00 40.97 182 ALA A C 1
ATOM 1480 O O . ALA A 1 182 ? 2.641 -15.303 -8.871 1.00 40.97 182 ALA A O 1
ATOM 1481 N N . LEU A 1 183 ? 2.771 -15.543 -11.104 1.00 35.31 183 LEU A N 1
ATOM 1482 C CA . LEU A 1 183 ? 1.339 -15.619 -11.427 1.00 35.31 183 LEU A CA 1
ATOM 1483 C C . LEU A 1 183 ? 1.156 -15.781 -12.949 1.00 35.31 183 LEU A C 1
ATOM 1485 O O . LEU A 1 183 ? 0.732 -14.877 -13.658 1.00 35.31 183 LEU A O 1
ATOM 1489 N N . VAL A 1 184 ? 1.546 -16.950 -13.449 1.00 39.34 184 VAL A N 1
ATOM 1490 C CA . VAL A 1 184 ? 0.929 -17.562 -14.629 1.00 39.34 184 VAL A CA 1
ATOM 1491 C C . VAL A 1 184 ? 0.594 -18.973 -14.181 1.00 39.34 184 VAL A C 1
ATOM 1493 O O . VAL A 1 184 ? 1.510 -19.780 -14.029 1.00 39.34 184 VAL A O 1
ATOM 1496 N N . LEU A 1 185 ? -0.677 -19.178 -13.836 1.00 36.44 185 LEU A N 1
ATOM 1497 C CA . LEU A 1 185 ? -1.502 -20.385 -13.965 1.00 36.44 185 LEU A CA 1
ATOM 1498 C C . LEU A 1 185 ? -2.848 -20.112 -13.286 1.00 36.44 185 LEU A C 1
ATOM 1500 O O . LEU A 1 185 ? -2.832 -19.721 -12.097 1.00 36.44 185 LEU A O 1
#

Solvent-accessible surface area (backbone atoms only — not comparable to full-atom values): 12168 Å² total; per-residue (Å²): 141,81,63,64,65,70,63,50,49,55,53,54,47,51,51,55,43,45,74,68,75,75,61,72,58,79,57,54,70,70,54,50,50,50,16,65,74,70,75,37,97,65,61,79,54,74,91,75,47,70,65,38,55,50,48,52,53,49,46,50,72,74,77,34,99,63,98,45,43,66,62,49,35,56,60,50,48,80,63,53,68,55,67,69,29,65,58,54,54,34,69,48,51,48,57,49,46,57,55,50,53,54,51,49,55,50,49,60,50,49,55,52,48,48,54,51,51,54,52,50,51,55,49,52,68,73,62,58,75,76,82,78,83,72,79,82,78,87,76,86,78,94,74,91,77,82,94,79,84,85,82,89,74,86,80,78,80,78,76,80,73,75,83,72,81,77,72,79,88,76,83,84,83,77,85,87,81,77,83,91,82,84,88,89,131

pLDDT: mean 70.01, std 22.15, range [32.78, 94.0]

Foldseek 3Di:
DPCVCLQVLLVVLLVVVVVVPDDDQPDDPVQVVVCVVVVHPGDADAQDFPVSLVVLVCCCVPPDPDDDLVVSQVVLSVVDRSHRRTRYHSVSSVVVVVVVVVVVVVVVVVVVVVVVVVVVVVVCVVVPDDPPPPDPPDDDDDDDDDDDDDDDDDPPPPPPDDDDDPDDPPPDPDDDDDDPPDDDD